Protein AF-A0A2Z7BU75-F1 (afdb_monomer_lite)

Foldseek 3Di:
DVVVVVVVVVVVVVVVVDDDDDDDDDDDDDDDDDDDDDDDDDDDDDDDDDDDDDDDDDDDDDDDDDDDDDDDDDDDDDDDDDDDDDPPPPVPPPPDPDDLVNVLVVCLVVDDPVCNVVSVPDDSVVVVVVVVVVVVVVVVVVVVVVVVVVVVVVVVVVVVVVVVVVVVVVVVVVVVVVVVVVVVVVVVVVVVVVVVVVVVVVVVVVVVVVVVVVVVVVVVVVVCCVDVVVVLVVVVVVLVVVVVVLVVVVVVCVVVPDDCVVPVPDRVVVVVVSVPDDSPPDPDPDDDDD

Organism: NCBI:txid472368

Structure (mmCIF, N/CA/C/O backbone):
data_AF-A0A2Z7BU75-F1
#
_entry.id   AF-A0A2Z7BU75-F1
#
loop_
_atom_site.group_PDB
_atom_site.id
_atom_site.type_symbol
_atom_site.label_atom_id
_atom_site.label_alt_id
_atom_site.label_comp_id
_atom_site.label_asym_id
_atom_site.label_entity_id
_atom_site.label_seq_id
_atom_site.pdbx_PDB_ins_code
_atom_site.Cartn_x
_atom_site.Cartn_y
_atom_site.Cartn_z
_atom_site.occupancy
_atom_site.B_iso_or_equiv
_atom_site.auth_seq_id
_atom_site.auth_comp_id
_atom_site.auth_asym_id
_atom_site.auth_atom_id
_atom_site.pdbx_PDB_model_num
ATOM 1 N N . MET A 1 1 ? 12.578 24.432 -24.086 1.00 58.25 1 MET A N 1
ATOM 2 C CA . MET A 1 1 ? 11.729 23.424 -24.769 1.00 58.25 1 MET A CA 1
ATOM 3 C C . MET A 1 1 ? 11.175 22.346 -23.833 1.00 58.25 1 MET A C 1
ATOM 5 O O . MET A 1 1 ? 9.991 22.065 -23.923 1.00 58.25 1 MET A O 1
ATOM 9 N N . LYS A 1 2 ? 11.962 21.781 -22.901 1.00 61.28 2 LYS A N 1
ATOM 10 C CA . LYS A 1 2 ? 11.499 20.704 -21.996 1.00 61.28 2 LYS A CA 1
ATOM 11 C C . LYS A 1 2 ? 10.395 21.115 -21.000 1.00 61.28 2 LYS A C 1
ATOM 13 O O . LYS A 1 2 ? 9.530 20.307 -20.691 1.00 61.28 2 LYS A O 1
ATOM 18 N N . SER A 1 3 ? 10.369 22.375 -20.559 1.00 65.94 3 SER A N 1
ATOM 19 C CA . SER A 1 3 ? 9.325 22.901 -19.660 1.00 65.94 3 SER A CA 1
ATOM 20 C C . SER A 1 3 ? 7.938 22.959 -20.310 1.00 65.94 3 SER A C 1
ATOM 22 O O . SER A 1 3 ? 6.937 22.680 -19.661 1.00 65.94 3 SER A O 1
ATOM 24 N N . HIS A 1 4 ? 7.882 23.251 -21.611 1.00 69.31 4 HIS A N 1
ATOM 25 C CA . HIS A 1 4 ? 6.627 23.384 -22.351 1.00 69.31 4 HIS A CA 1
ATOM 26 C C . HIS A 1 4 ? 5.905 22.041 -22.534 1.00 69.31 4 HIS A C 1
ATOM 28 O O . HIS A 1 4 ? 4.678 21.988 -22.539 1.00 69.31 4 HIS A O 1
ATOM 34 N N . LEU A 1 5 ? 6.669 20.950 -22.654 1.00 76.75 5 LEU A N 1
ATOM 35 C CA . LEU A 1 5 ? 6.126 19.603 -22.824 1.00 76.75 5 LEU A CA 1
ATOM 36 C C . LEU A 1 5 ? 5.548 19.051 -21.511 1.00 76.75 5 LEU A C 1
ATOM 38 O O . LEU A 1 5 ? 4.523 18.371 -21.521 1.00 76.75 5 LEU A O 1
ATOM 42 N N . LEU A 1 6 ? 6.167 19.397 -20.377 1.00 75.06 6 LEU A N 1
ATOM 43 C CA . LEU A 1 6 ? 5.706 18.980 -19.051 1.00 75.06 6 LEU A CA 1
ATOM 44 C C . LEU A 1 6 ? 4.405 19.698 -18.646 1.00 75.06 6 LEU A C 1
ATOM 46 O O . LEU A 1 6 ? 3.498 19.071 -18.100 1.00 75.06 6 LEU A O 1
ATOM 50 N N . GLU A 1 7 ? 4.278 20.984 -18.987 1.00 78.75 7 GLU A N 1
ATOM 51 C CA . GLU A 1 7 ? 3.038 21.756 -18.805 1.00 78.75 7 GLU A CA 1
ATOM 52 C C . GLU A 1 7 ? 1.891 21.230 -19.685 1.00 78.75 7 GLU A C 1
ATOM 54 O O . GLU A 1 7 ? 0.771 21.036 -19.208 1.00 78.75 7 GLU A O 1
ATOM 59 N N . ALA A 1 8 ? 2.175 20.886 -20.946 1.00 75.06 8 ALA A N 1
ATOM 60 C CA . ALA A 1 8 ? 1.173 20.320 -21.851 1.00 75.06 8 ALA A CA 1
ATOM 61 C C . ALA A 1 8 ? 0.607 18.979 -21.342 1.00 75.06 8 ALA A C 1
ATOM 63 O O . ALA A 1 8 ? -0.599 18.733 -21.435 1.00 75.06 8 ALA A O 1
ATOM 64 N N . TYR A 1 9 ? 1.451 18.130 -20.747 1.00 70.94 9 TYR A N 1
ATOM 65 C CA . TYR A 1 9 ? 1.010 16.849 -20.190 1.00 70.94 9 TYR A CA 1
ATOM 66 C C . TYR A 1 9 ? 0.138 17.028 -18.939 1.00 70.94 9 TYR A C 1
ATOM 68 O O . TYR A 1 9 ? -0.855 16.320 -18.749 1.00 70.94 9 TYR A O 1
ATOM 76 N N . LYS A 1 10 ? 0.462 18.022 -18.103 1.00 76.44 10 LYS A N 1
ATOM 77 C CA . LYS A 1 10 ? -0.308 18.327 -16.892 1.00 76.44 10 LYS A CA 1
ATOM 78 C C . LYS A 1 10 ? -1.686 18.911 -17.228 1.00 76.44 10 LYS A C 1
ATOM 80 O O . LYS A 1 10 ? -2.674 18.502 -16.618 1.00 76.44 10 LYS A O 1
ATOM 85 N N . LYS A 1 11 ? -1.764 19.776 -18.248 1.00 76.50 11 LYS A N 1
ATOM 86 C CA . LYS A 1 11 ? -3.016 20.383 -18.731 1.00 76.50 11 LYS A CA 1
ATOM 87 C C . LYS A 1 11 ? -3.984 19.358 -19.338 1.00 76.50 11 LYS A C 1
ATOM 89 O O . LYS A 1 11 ? -5.179 19.384 -19.038 1.00 76.50 11 LYS A O 1
ATOM 94 N N . LYS A 1 12 ? -3.468 18.381 -20.094 1.00 69.00 12 LYS A N 1
ATOM 95 C CA . LYS A 1 12 ? -4.289 17.317 -20.700 1.00 69.00 12 LYS A CA 1
ATOM 96 C C . LYS A 1 12 ? -4.932 16.394 -19.654 1.00 69.00 12 LYS A C 1
ATOM 98 O O . LYS A 1 12 ? -6.050 15.924 -19.845 1.00 69.00 12 LYS A O 1
ATOM 103 N N . LYS A 1 13 ? -4.263 16.178 -18.514 1.00 64.12 13 LYS A N 1
ATOM 104 C CA . LYS A 1 13 ? -4.801 15.373 -17.403 1.00 64.12 13 LYS A CA 1
ATOM 105 C C . LYS A 1 13 ? -5.935 16.082 -16.649 1.00 64.12 13 LYS A C 1
ATOM 107 O O . LYS A 1 13 ? -6.811 15.409 -16.115 1.00 64.12 13 LYS A O 1
ATOM 112 N N . SER A 1 14 ? -5.944 17.418 -16.618 1.00 56.84 14 SER A N 1
ATOM 113 C CA . SER A 1 14 ? -7.028 18.198 -15.999 1.00 56.84 14 SER A CA 1
ATOM 114 C C . SER A 1 14 ? -8.266 18.360 -16.887 1.00 56.84 14 SER A C 1
ATOM 116 O O . SER A 1 14 ? -9.367 18.461 -16.352 1.00 56.84 14 SER A O 1
ATOM 118 N N . GLU A 1 15 ? -8.113 18.345 -18.215 1.00 53.78 15 GLU A N 1
ATOM 119 C CA . GLU A 1 15 ? -9.235 18.484 -19.163 1.00 53.78 15 GLU A CA 1
ATOM 120 C C . GLU A 1 15 ? -10.010 17.169 -19.360 1.00 53.78 15 GLU A C 1
ATOM 122 O O . GLU A 1 15 ? -11.226 17.196 -19.508 1.00 53.78 15 GLU A O 1
ATOM 127 N N . ALA A 1 16 ? -9.362 16.005 -19.229 1.00 52.53 16 ALA A N 1
ATOM 128 C CA . ALA A 1 16 ? -10.042 14.704 -19.303 1.00 52.53 16 ALA A CA 1
ATOM 129 C C . ALA A 1 16 ? -10.959 14.394 -18.095 1.00 52.53 16 ALA A C 1
ATOM 131 O O . ALA A 1 16 ? -11.716 13.429 -18.130 1.00 52.53 16 ALA A O 1
ATOM 132 N N . SER A 1 17 ? -10.892 15.196 -17.024 1.00 49.00 17 SER A N 1
ATOM 133 C CA . SER A 1 17 ? -11.665 14.998 -15.785 1.00 49.00 17 SER A CA 1
ATOM 134 C C . SER A 1 17 ? -12.913 15.898 -15.694 1.00 49.00 17 SER A C 1
ATOM 136 O O . SER A 1 17 ? -13.693 15.805 -14.748 1.00 49.00 17 SER A O 1
ATOM 138 N N . ARG A 1 18 ? -13.143 16.779 -16.678 1.00 49.88 18 ARG A N 1
ATOM 139 C CA . ARG A 1 18 ? -14.293 17.697 -16.700 1.00 49.88 18 ARG A CA 1
ATOM 140 C C . ARG A 1 18 ? -14.896 17.792 -18.098 1.00 49.88 18 ARG A C 1
ATOM 142 O O . ARG A 1 18 ? -14.452 18.601 -18.901 1.00 49.88 18 ARG A O 1
ATOM 149 N N . GLY A 1 19 ? -15.956 17.023 -18.344 1.00 32.69 19 GLY A N 1
ATOM 150 C CA . GLY A 1 19 ? -16.867 17.284 -19.461 1.00 32.69 19 GLY A CA 1
ATOM 151 C C . GLY A 1 19 ? -17.425 16.032 -20.124 1.00 32.69 19 GLY A C 1
ATOM 152 O O . GLY A 1 19 ? -16.972 15.645 -21.192 1.00 32.69 19 GLY A O 1
ATOM 153 N N . SER A 1 20 ? -18.446 15.428 -19.519 1.00 44.41 20 SER A N 1
ATOM 154 C CA . SER A 1 20 ? -19.484 14.723 -20.274 1.00 44.41 20 SER A CA 1
ATOM 155 C C . SER A 1 20 ? -20.769 15.518 -20.118 1.00 44.41 20 SER A C 1
ATOM 157 O O . SER A 1 20 ? -21.341 15.502 -19.034 1.00 44.41 20 SER A O 1
ATOM 159 N N . THR A 1 21 ? -21.191 16.194 -21.187 1.00 32.38 21 THR A N 1
ATOM 160 C CA . THR A 1 21 ? -22.597 16.524 -21.461 1.00 32.38 21 THR A CA 1
ATOM 161 C C . THR A 1 21 ? -22.787 16.934 -22.928 1.00 32.38 21 THR A C 1
ATOM 163 O O . THR A 1 21 ? -22.232 17.927 -23.383 1.00 32.38 21 THR A O 1
ATOM 166 N N . SER A 1 22 ? -23.620 16.136 -23.610 1.00 35.97 22 SER A N 1
ATOM 167 C CA . SER A 1 22 ? -24.598 16.460 -24.670 1.00 35.97 22 SER A CA 1
ATOM 168 C C . SER A 1 22 ? -24.183 17.220 -25.940 1.00 35.97 22 SER A C 1
ATOM 170 O O . SER A 1 22 ? -23.935 18.419 -25.886 1.00 35.97 22 SER A O 1
ATOM 172 N N . GLN A 1 23 ? -24.393 16.578 -27.100 1.00 31.42 23 GLN A N 1
ATOM 173 C CA . GLN A 1 23 ? -25.161 17.194 -28.192 1.00 31.42 23 GLN A CA 1
ATOM 174 C C . GLN A 1 23 ? -25.843 16.134 -29.081 1.00 31.42 23 GLN A C 1
ATOM 176 O O . GLN A 1 23 ? -25.267 15.088 -29.371 1.00 31.42 23 GLN A O 1
ATOM 181 N N . ALA A 1 24 ? -27.094 16.422 -29.441 1.00 30.56 24 ALA A N 1
ATOM 182 C CA . ALA A 1 24 ? -28.010 15.641 -30.263 1.00 30.56 24 ALA A CA 1
ATOM 183 C C . ALA A 1 24 ? -27.977 16.078 -31.742 1.00 30.56 24 ALA A C 1
ATOM 185 O O . ALA A 1 24 ? -27.728 17.251 -31.999 1.00 30.56 24 ALA A O 1
ATOM 186 N N . GLU A 1 25 ? -28.294 15.153 -32.657 1.00 34.94 25 GLU A N 1
ATOM 187 C CA . GLU A 1 25 ? -28.906 15.345 -33.996 1.00 34.94 25 GLU A CA 1
ATOM 188 C C . GLU A 1 25 ? -29.335 13.940 -34.490 1.00 34.94 25 GLU A C 1
ATOM 190 O O . GLU A 1 25 ? -28.505 13.049 -34.640 1.00 34.94 25 GLU A O 1
ATOM 195 N N . GLU A 1 26 ? -30.607 13.553 -34.371 1.00 30.48 26 GLU A N 1
ATOM 196 C CA . GLU A 1 26 ? -31.726 13.729 -35.322 1.00 30.48 26 GLU A CA 1
ATOM 197 C C . GLU A 1 26 ? -31.608 12.925 -36.638 1.00 30.48 26 GLU A C 1
ATOM 199 O O . GLU A 1 26 ? -30.974 13.358 -37.599 1.00 30.48 26 GLU A O 1
ATOM 204 N N . ARG A 1 27 ? -32.328 11.786 -36.712 1.00 34.22 27 ARG A N 1
ATOM 205 C CA . ARG A 1 27 ? -33.066 11.354 -37.920 1.00 34.22 27 ARG A CA 1
ATOM 206 C C . ARG A 1 27 ? -34.107 10.235 -37.648 1.00 34.22 27 ARG A C 1
ATOM 208 O O . ARG A 1 27 ? -33.737 9.089 -37.442 1.00 34.22 27 ARG A O 1
ATOM 215 N N . VAL A 1 28 ? -35.389 10.628 -37.670 1.00 30.52 28 VAL A N 1
ATOM 216 C CA . VAL A 1 28 ? -36.589 10.032 -38.330 1.00 30.52 28 VAL A CA 1
ATOM 217 C C . VAL A 1 28 ? -36.892 8.505 -38.222 1.00 30.52 28 VAL A C 1
ATOM 219 O O . VAL A 1 28 ? -36.363 7.730 -39.010 1.00 30.52 28 VAL A O 1
ATOM 222 N N . ASP A 1 29 ? -37.813 8.158 -37.292 1.00 33.69 29 ASP A N 1
ATOM 223 C CA . ASP A 1 29 ? -39.117 7.410 -37.362 1.00 33.69 29 ASP A CA 1
ATOM 224 C C . ASP A 1 29 ? -39.338 6.079 -38.148 1.00 33.69 29 ASP A C 1
ATOM 226 O O . ASP A 1 29 ? -38.687 5.845 -39.163 1.00 33.69 29 ASP A O 1
ATOM 230 N N . PRO A 1 30 ? -40.437 5.305 -37.886 1.00 49.66 30 PRO A N 1
ATOM 231 C CA . PRO A 1 30 ? -41.096 4.932 -36.605 1.00 49.66 30 PRO A CA 1
ATOM 232 C C . PRO A 1 30 ? -41.615 3.458 -36.583 1.00 49.66 30 PRO A C 1
ATOM 234 O O . PRO A 1 30 ? -41.884 2.895 -37.641 1.00 49.66 30 PRO A O 1
ATOM 237 N N . THR A 1 31 ? -41.896 2.836 -35.422 1.00 27.33 31 THR A N 1
ATOM 238 C CA . THR A 1 31 ? -43.054 1.903 -35.260 1.00 27.33 31 THR A CA 1
ATOM 239 C C . THR A 1 31 ? -43.300 1.475 -33.803 1.00 27.33 31 THR A C 1
ATOM 241 O O . THR A 1 31 ? -42.366 1.017 -33.158 1.00 27.33 31 THR A O 1
ATOM 244 N N . SER A 1 32 ? -44.567 1.622 -33.362 1.00 34.16 32 SER A N 1
ATOM 245 C CA . SER A 1 32 ? -45.399 0.753 -32.481 1.00 34.16 32 SER A CA 1
ATOM 246 C C . SER A 1 32 ? -44.768 0.083 -31.249 1.00 34.16 32 SER A C 1
ATOM 248 O O . SER A 1 32 ? -43.714 -0.520 -31.340 1.00 34.16 32 SER A O 1
ATOM 250 N N . GLU A 1 33 ? -45.385 -0.041 -30.083 1.00 33.25 33 GLU A N 1
ATOM 251 C CA . GLU A 1 33 ? -46.725 0.196 -29.551 1.00 33.25 33 GLU A CA 1
ATOM 252 C C . GLU A 1 33 ? -46.599 -0.051 -28.030 1.00 33.25 33 GLU A C 1
ATOM 254 O O . GLU A 1 33 ? -45.605 -0.599 -27.557 1.00 33.25 33 GLU A O 1
ATOM 259 N N . GLU A 1 34 ? -47.665 0.271 -27.308 1.00 33.12 34 GLU A N 1
ATOM 260 C CA . GLU A 1 34 ? -48.000 -0.274 -25.992 1.00 33.12 34 GLU A CA 1
ATOM 261 C C . GLU A 1 34 ? -47.468 0.437 -24.733 1.00 33.12 34 GLU A C 1
ATOM 263 O O . GLU A 1 34 ? -46.386 1.004 -24.629 1.00 33.12 34 GLU A O 1
ATOM 268 N N . HIS A 1 35 ? -48.381 0.457 -23.775 1.00 30.30 35 HIS A N 1
ATOM 269 C CA . HIS A 1 35 ? -48.635 1.455 -22.761 1.00 30.30 35 HIS A CA 1
ATOM 270 C C . HIS A 1 35 ? -48.710 0.709 -21.437 1.00 30.30 35 HIS A C 1
ATOM 272 O O . HIS A 1 35 ? -49.626 -0.093 -21.281 1.00 30.30 35 HIS A O 1
ATOM 278 N N . VAL A 1 36 ? -47.826 0.977 -20.472 1.00 31.91 36 VAL A N 1
ATOM 279 C CA . VAL A 1 36 ? -48.096 0.616 -19.071 1.00 31.91 36 VAL A CA 1
ATOM 280 C C . VAL A 1 36 ? -47.511 1.668 -18.131 1.00 31.91 36 VAL A C 1
ATOM 282 O O . VAL A 1 36 ? -46.302 1.818 -17.981 1.00 31.91 36 VAL A O 1
ATOM 285 N N . ASP A 1 37 ? -48.439 2.392 -17.520 1.00 30.78 37 ASP A N 1
ATOM 286 C CA . ASP A 1 37 ? -48.309 3.243 -16.345 1.00 30.78 37 ASP A CA 1
ATOM 287 C C . ASP A 1 37 ? -47.973 2.401 -15.104 1.00 30.78 37 ASP A C 1
ATOM 289 O O . ASP A 1 37 ? -48.698 1.458 -14.788 1.00 30.78 37 ASP A O 1
ATOM 293 N N . LEU A 1 38 ? -46.897 2.757 -14.397 1.00 33.22 38 LEU A N 1
ATOM 294 C CA . LEU A 1 38 ? -46.698 2.429 -12.985 1.00 33.22 38 LEU A CA 1
ATOM 295 C C . LEU A 1 38 ? -46.017 3.615 -12.290 1.00 33.22 38 LEU A C 1
ATOM 297 O O . LEU A 1 38 ? -44.804 3.805 -12.354 1.00 33.22 38 LEU A O 1
ATOM 301 N N . SER A 1 39 ? -46.839 4.411 -11.611 1.00 32.59 39 SER A N 1
ATOM 302 C CA . SER A 1 39 ? -46.438 5.339 -10.551 1.00 32.59 39 SER A CA 1
ATOM 303 C C . SER A 1 39 ? -45.618 4.637 -9.459 1.00 32.59 39 SER A C 1
ATOM 305 O O . SER A 1 39 ? -46.029 3.565 -9.022 1.00 32.59 39 SER A O 1
ATOM 307 N N . LEU A 1 40 ? -44.538 5.266 -8.963 1.00 31.58 40 LEU A N 1
ATOM 308 C CA . LEU A 1 40 ? -44.224 5.396 -7.524 1.00 31.58 40 LEU A CA 1
ATOM 309 C C . LEU A 1 40 ? -42.916 6.174 -7.247 1.00 31.58 40 LEU A C 1
ATOM 311 O O . LEU A 1 40 ? -41.842 5.826 -7.723 1.00 31.58 40 LEU A O 1
ATOM 315 N N . GLU A 1 41 ? -43.085 7.185 -6.392 1.00 31.91 41 GLU A N 1
ATOM 316 C CA . GLU A 1 41 ? -42.175 7.705 -5.358 1.00 31.91 41 GLU A CA 1
ATOM 317 C C . GLU A 1 41 ? -40.878 8.464 -5.710 1.00 31.91 41 GLU A C 1
ATOM 319 O O . GLU A 1 41 ? -39.815 7.923 -6.001 1.00 31.91 41 GLU A O 1
ATOM 324 N N . GLU A 1 42 ? -40.979 9.778 -5.497 1.00 36.22 42 GLU A N 1
ATOM 325 C CA . GLU A 1 42 ? -39.918 10.728 -5.166 1.00 36.22 42 GLU A CA 1
ATOM 326 C C . GLU A 1 42 ? -39.345 10.462 -3.755 1.00 36.22 42 GLU A C 1
ATOM 328 O O . GLU A 1 42 ? -40.113 10.418 -2.791 1.00 36.22 42 GLU A O 1
ATOM 333 N N . PRO A 1 43 ? -38.013 10.381 -3.569 1.00 37.59 43 PRO A N 1
ATOM 334 C CA . PRO A 1 43 ? -37.409 10.539 -2.253 1.00 37.59 43 PRO A CA 1
ATOM 335 C C . PRO A 1 43 ? -36.903 11.972 -2.031 1.00 37.59 43 PRO A C 1
ATOM 337 O O . PRO A 1 43 ? -35.904 12.427 -2.593 1.00 37.59 43 PRO A O 1
ATOM 340 N N . VAL A 1 44 ? -37.612 12.647 -1.130 1.00 33.66 44 VAL A N 1
ATOM 341 C CA . VAL A 1 44 ? -37.275 13.907 -0.461 1.00 33.66 44 VAL A CA 1
ATOM 342 C C . VAL A 1 44 ? -35.899 13.830 0.222 1.00 33.66 44 VAL A C 1
ATOM 344 O O . VAL A 1 44 ? -35.618 12.925 1.006 1.00 33.66 44 VAL A O 1
ATOM 347 N N . ASN A 1 45 ? -35.053 14.829 -0.035 1.00 37.81 45 ASN A N 1
ATOM 348 C CA . ASN A 1 45 ? -33.782 15.077 0.660 1.00 37.81 45 ASN A CA 1
ATOM 349 C C . ASN A 1 45 ? -34.010 15.622 2.093 1.00 37.81 45 ASN A C 1
ATOM 351 O O . ASN A 1 45 ? -34.750 16.599 2.235 1.00 37.81 45 ASN A O 1
ATOM 355 N N . PRO A 1 46 ? -33.332 15.110 3.142 1.00 49.41 46 PRO A N 1
ATOM 356 C CA . PRO A 1 46 ? -33.270 15.763 4.456 1.00 49.41 46 PRO A CA 1
ATOM 357 C C . PRO A 1 46 ? -32.026 16.677 4.636 1.00 49.41 46 PRO A C 1
ATOM 359 O O . PRO A 1 46 ? -30.988 16.436 4.017 1.00 49.41 46 PRO A O 1
ATOM 362 N N . PRO A 1 47 ? -32.093 17.723 5.492 1.00 45.00 47 PRO A N 1
ATOM 363 C CA . PRO A 1 47 ? -31.035 18.730 5.656 1.00 45.00 47 PRO A CA 1
ATOM 364 C C . PRO A 1 47 ? -29.934 18.338 6.675 1.00 45.00 47 PRO A C 1
ATOM 366 O O . PRO A 1 47 ? -30.181 17.519 7.563 1.00 45.00 47 PRO A O 1
ATOM 369 N N . PRO A 1 48 ? -28.730 18.950 6.607 1.00 38.12 48 PRO A N 1
ATOM 370 C CA . PRO A 1 48 ? -27.610 18.655 7.507 1.00 38.12 48 PRO A CA 1
ATOM 371 C C . PRO A 1 48 ? -27.675 19.424 8.843 1.00 38.12 48 PRO A C 1
ATOM 373 O O . PRO A 1 48 ? -27.929 20.626 8.875 1.00 38.12 48 PRO A O 1
ATOM 376 N N . VAL A 1 49 ? -27.393 18.723 9.949 1.00 37.31 49 VAL A N 1
ATOM 377 C CA . VAL A 1 49 ? -27.342 19.252 11.327 1.00 37.31 49 VAL A CA 1
ATOM 378 C C . VAL A 1 49 ? -25.909 19.649 11.709 1.00 37.31 49 VAL A C 1
ATOM 380 O O . VAL A 1 49 ? -24.966 18.883 11.521 1.00 37.31 49 VAL A O 1
ATOM 383 N N . GLU A 1 50 ? -25.766 20.855 12.264 1.00 33.03 50 GLU A N 1
ATOM 384 C CA . GLU A 1 50 ? -24.516 21.480 12.712 1.00 33.03 50 GLU A CA 1
ATOM 385 C C . GLU A 1 50 ? -24.061 21.027 14.119 1.00 33.03 50 GLU A C 1
ATOM 387 O O . GLU A 1 50 ? -24.866 20.836 15.029 1.00 33.03 50 GLU A O 1
ATOM 392 N N . LEU A 1 51 ? -22.739 20.926 14.312 1.00 35.16 51 LEU A N 1
ATOM 393 C CA . LEU A 1 51 ? -22.049 20.677 15.589 1.00 35.16 51 LEU A CA 1
ATOM 394 C C . LEU A 1 51 ? -21.609 22.002 16.252 1.00 35.16 51 LEU A C 1
ATOM 396 O O . LEU A 1 51 ? -21.000 22.833 15.569 1.00 35.16 51 LEU A O 1
ATOM 400 N N . PRO A 1 52 ? -21.791 22.210 17.574 1.00 36.97 52 PRO A N 1
ATOM 401 C CA . PRO A 1 52 ? -21.288 23.406 18.245 1.00 36.97 52 PRO A CA 1
ATOM 402 C C . PRO A 1 52 ? -19.860 23.244 18.799 1.00 36.97 52 PRO A C 1
ATOM 404 O O . PRO A 1 52 ? -19.484 22.227 19.378 1.00 36.97 52 PRO A O 1
ATOM 407 N N . LYS A 1 53 ? -19.077 24.317 18.633 1.00 36.59 53 LYS A N 1
ATOM 408 C CA . LYS A 1 53 ? -17.671 24.490 19.034 1.00 36.59 53 LYS A CA 1
ATOM 409 C C . LYS A 1 53 ? -17.520 24.816 20.529 1.00 36.59 53 LYS A C 1
ATOM 411 O O . LYS A 1 53 ? -18.217 25.684 21.054 1.00 36.59 53 LYS A O 1
ATOM 416 N N . GLU A 1 54 ? -16.538 24.192 21.181 1.00 31.52 54 GLU A N 1
ATOM 417 C CA . GLU A 1 54 ? -16.117 24.463 22.563 1.00 31.52 54 GLU A CA 1
ATOM 418 C C . GLU A 1 54 ? -15.507 25.866 22.747 1.00 31.52 54 GLU A C 1
ATOM 420 O O . GLU A 1 54 ? -14.692 26.334 21.947 1.00 31.52 54 GLU A O 1
ATOM 425 N N . LYS A 1 55 ? -15.856 26.531 23.859 1.00 36.66 55 LYS A N 1
ATOM 426 C CA . LYS A 1 55 ? -15.332 27.847 24.251 1.00 36.66 55 LYS A CA 1
ATOM 427 C C . LYS A 1 55 ? -14.595 27.765 25.590 1.00 36.66 55 LYS A C 1
ATOM 429 O O . LYS A 1 55 ? -15.184 27.584 26.650 1.00 36.66 55 LYS A O 1
ATOM 434 N N . LYS A 1 56 ? -13.284 27.983 25.509 1.00 35.53 56 LYS A N 1
ATOM 435 C CA . LYS A 1 56 ? -12.308 28.133 26.597 1.00 35.53 56 LYS A CA 1
ATOM 436 C C . LYS A 1 56 ? -12.695 29.277 27.552 1.00 35.53 56 LYS A C 1
ATOM 438 O O . LYS A 1 56 ? -12.856 30.417 27.115 1.00 35.53 56 LYS A O 1
ATOM 443 N N . ARG A 1 57 ? -12.765 29.004 28.860 1.00 38.97 57 ARG A N 1
ATOM 444 C CA . ARG A 1 57 ? -12.807 30.019 29.930 1.00 38.97 57 ARG A CA 1
ATOM 445 C C . ARG A 1 57 ? -11.716 29.728 30.964 1.00 38.97 57 ARG A C 1
ATOM 447 O O . ARG A 1 57 ? -11.597 28.612 31.450 1.00 38.97 57 ARG A O 1
ATOM 454 N N . LYS A 1 58 ? -10.904 30.749 31.248 1.00 32.59 58 LYS A N 1
ATOM 455 C CA . LYS A 1 58 ? -9.938 30.819 32.353 1.00 32.59 58 LYS A CA 1
ATOM 456 C C . LYS A 1 58 ? -10.600 31.548 33.523 1.00 32.59 58 LYS A C 1
ATOM 458 O O . LYS A 1 58 ? -11.226 32.579 33.286 1.00 32.59 58 LYS A O 1
ATOM 463 N N . SER A 1 59 ? -10.353 31.080 34.743 1.00 29.59 59 SER A N 1
ATOM 464 C CA . SER A 1 59 ? -10.627 31.810 35.986 1.00 29.59 59 SER A CA 1
ATOM 465 C C . SER A 1 59 ? -9.454 31.633 36.951 1.00 29.59 59 SER A C 1
ATOM 467 O O . SER A 1 59 ? -8.959 30.523 37.130 1.00 29.59 59 SER A O 1
ATOM 469 N N . PHE A 1 60 ? -9.020 32.745 37.540 1.00 33.50 60 PHE A N 1
ATOM 470 C CA . PHE A 1 60 ? -8.107 32.857 38.681 1.00 33.50 60 PHE A CA 1
ATOM 471 C C . PHE A 1 60 ? -8.845 32.595 40.007 1.00 33.50 60 PHE A C 1
ATOM 473 O O . PHE A 1 60 ? -10.032 32.894 40.081 1.00 33.50 60 PHE A O 1
ATOM 480 N N . SER A 1 61 ? -8.129 32.136 41.046 1.00 36.28 61 SER A N 1
ATOM 481 C CA . SER A 1 61 ? -8.280 32.485 42.485 1.00 36.28 61 SER A CA 1
ATOM 482 C C . SER A 1 61 ? -7.338 31.559 43.286 1.00 36.28 61 SER A C 1
ATOM 484 O O . SER A 1 61 ? -7.397 30.350 43.102 1.00 36.28 61 SER A O 1
ATOM 486 N N . GLY A 1 62 ? -6.301 32.024 43.992 1.00 28.11 62 GLY A N 1
ATOM 487 C CA . GLY A 1 62 ? -6.398 32.692 45.298 1.00 28.11 62 GLY A CA 1
ATOM 488 C C . GLY A 1 62 ? -6.285 31.639 46.416 1.00 28.11 62 GLY A C 1
ATOM 489 O O . GLY A 1 62 ? -7.249 30.930 46.671 1.00 28.11 62 GLY A O 1
ATOM 490 N N . GLY A 1 63 ? -5.092 31.460 46.998 1.00 29.44 63 GLY A N 1
ATOM 491 C CA . GLY A 1 63 ? -4.782 30.368 47.940 1.00 29.44 63 GLY A CA 1
ATOM 492 C C . GLY A 1 63 ? -5.115 30.650 49.408 1.00 29.44 63 GLY A C 1
ATOM 493 O O . GLY A 1 63 ? -5.419 31.784 49.736 1.00 29.44 63 GLY A O 1
ATOM 494 N N . ASP A 1 64 ? -4.985 29.636 50.278 1.00 30.27 64 ASP A N 1
ATOM 495 C CA . ASP A 1 64 ? -4.327 29.771 51.591 1.00 30.27 64 ASP A CA 1
ATOM 496 C C . ASP A 1 64 ? -4.054 28.418 52.293 1.00 30.27 64 ASP A C 1
ATOM 498 O O . ASP A 1 64 ? -4.591 27.372 51.923 1.00 30.27 64 ASP A O 1
ATOM 502 N N . LYS A 1 65 ? -3.149 28.455 53.278 1.00 40.28 65 LYS A N 1
ATOM 503 C CA . LYS A 1 65 ? -2.440 27.345 53.948 1.00 40.28 65 LYS A CA 1
ATOM 504 C C . LYS A 1 65 ? -3.127 26.821 55.224 1.00 40.28 65 LYS A C 1
ATOM 506 O O . LYS A 1 65 ? -3.647 27.624 55.981 1.00 40.28 65 LYS A O 1
ATOM 511 N N . HIS A 1 66 ? -2.954 25.528 55.565 1.00 33.47 66 HIS A N 1
ATOM 512 C CA . HIS A 1 66 ? -2.413 25.032 56.864 1.00 33.47 66 HIS A CA 1
ATOM 513 C C . HIS A 1 66 ? -2.320 23.473 56.931 1.00 33.47 66 HIS A C 1
ATOM 515 O O . HIS A 1 66 ? -2.947 22.792 56.120 1.00 33.47 66 HIS A O 1
ATOM 521 N N . PRO A 1 67 ? -1.501 22.879 57.838 1.00 44.34 67 PRO A N 1
ATOM 522 C CA . PRO A 1 67 ? -0.873 21.566 57.670 1.00 44.34 67 PRO A CA 1
ATOM 523 C C . PRO A 1 67 ? -1.529 20.407 58.445 1.00 44.34 67 PRO A C 1
ATOM 525 O O . PRO A 1 67 ? -2.172 20.580 59.480 1.00 44.34 67 PRO A O 1
ATOM 528 N N . LYS A 1 68 ? -1.255 19.183 57.970 1.00 33.62 68 LYS A N 1
ATOM 529 C CA . LYS A 1 68 ? -1.592 17.906 58.618 1.00 33.62 68 LYS A CA 1
ATOM 530 C C . LYS A 1 68 ? -0.718 17.654 59.855 1.00 33.62 68 LYS A C 1
ATOM 532 O O . LYS A 1 68 ? 0.507 17.621 59.760 1.00 33.62 68 LYS A O 1
ATOM 537 N N . LYS A 1 69 ? -1.355 17.391 61.001 1.00 35.34 69 LYS A N 1
ATOM 538 C CA . LYS A 1 69 ? -0.720 16.806 62.192 1.00 35.34 69 LYS A CA 1
ATOM 539 C C . LYS A 1 69 ? -0.638 15.280 62.056 1.00 35.34 69 LYS A C 1
ATOM 541 O O . LYS A 1 69 ? -1.640 14.623 61.798 1.00 35.34 69 LYS A O 1
ATOM 546 N N . LYS A 1 70 ? 0.562 14.738 62.284 1.00 34.88 70 LYS A N 1
ATOM 547 C CA . LYS A 1 70 ? 0.837 13.333 62.625 1.00 34.88 70 LYS A CA 1
ATOM 548 C C . LYS A 1 70 ? 0.347 13.041 64.049 1.00 34.88 70 LYS A C 1
ATOM 550 O O . LYS A 1 70 ? 0.644 13.825 64.948 1.00 34.88 70 LYS A O 1
ATOM 555 N N . LYS A 1 71 ? -0.251 11.868 64.271 1.00 32.06 71 LYS A N 1
ATOM 556 C CA . LYS A 1 71 ? -0.085 11.094 65.510 1.00 32.06 71 LYS A CA 1
ATOM 557 C C . LYS A 1 71 ? -0.111 9.599 65.188 1.00 32.06 71 LYS A C 1
ATOM 559 O O . LYS A 1 71 ? -1.071 9.095 64.622 1.00 32.06 71 LYS A O 1
ATOM 564 N N . THR A 1 72 ? 0.981 8.947 65.562 1.00 30.16 72 THR A N 1
ATOM 565 C CA . THR A 1 72 ? 1.150 7.503 65.738 1.00 30.16 72 THR A CA 1
ATOM 566 C C . THR A 1 72 ? 1.035 7.212 67.237 1.00 30.16 72 THR A C 1
ATOM 568 O O . THR A 1 72 ? 1.452 8.069 68.014 1.00 30.16 72 THR A O 1
ATOM 571 N N . SER A 1 73 ? 0.464 6.056 67.595 1.00 30.34 73 SER A N 1
ATOM 572 C CA . SER A 1 73 ? 0.756 5.152 68.741 1.00 30.34 73 SER A CA 1
ATOM 573 C C . SER A 1 73 ? -0.405 4.135 68.790 1.00 30.34 73 SER A C 1
ATOM 575 O O . SER A 1 73 ? -1.550 4.568 68.794 1.00 30.34 73 SER A O 1
ATOM 577 N N . SER A 1 74 ? -0.253 2.818 68.590 1.00 29.58 74 SER A N 1
ATOM 578 C CA . SER A 1 74 ? 0.502 1.783 69.332 1.00 29.58 74 SER A CA 1
ATOM 579 C C . SER A 1 74 ? -0.013 1.517 70.755 1.00 29.58 74 SER A C 1
ATOM 581 O O . SER A 1 74 ? 0.225 2.351 71.622 1.00 29.58 74 SER A O 1
ATOM 583 N N . SER A 1 75 ? -0.626 0.343 70.997 1.00 30.25 75 SER A N 1
ATOM 584 C CA . SER A 1 75 ? -0.116 -0.722 71.902 1.00 30.25 75 SER A CA 1
ATOM 585 C C . SER A 1 75 ? -1.126 -1.884 72.078 1.00 30.25 75 SER A C 1
ATOM 587 O O . SER A 1 75 ? -2.274 -1.641 72.434 1.00 30.25 75 SER A O 1
ATOM 589 N N . THR A 1 76 ? -0.677 -3.116 71.775 1.00 28.02 76 THR A N 1
ATOM 590 C CA . THR A 1 76 ? -0.586 -4.345 72.629 1.00 28.02 76 THR A CA 1
ATOM 591 C C . THR A 1 76 ? -1.381 -4.358 73.955 1.00 28.02 76 THR A C 1
ATOM 593 O O . THR A 1 76 ? -1.376 -3.335 74.631 1.00 28.02 76 THR A O 1
ATOM 596 N N . GLU A 1 77 ? -2.075 -5.411 74.430 1.00 29.59 77 GLU A N 1
ATOM 597 C CA . GLU A 1 77 ? -1.755 -6.848 74.679 1.00 29.59 77 GLU A CA 1
ATOM 598 C C . GLU A 1 77 ? -3.082 -7.581 75.089 1.00 29.59 77 GLU A C 1
ATOM 600 O O . GLU A 1 77 ? -3.970 -6.926 75.624 1.00 29.59 77 GLU A O 1
ATOM 605 N N . VAL A 1 78 ? -3.408 -8.818 74.666 1.00 28.97 78 VAL A N 1
ATOM 606 C CA . VAL A 1 78 ? -3.079 -10.167 75.222 1.00 28.97 78 VAL A CA 1
ATOM 607 C C . VAL A 1 78 ? -3.920 -10.644 76.442 1.00 28.97 78 VAL A C 1
ATOM 609 O O . VAL A 1 78 ? -3.811 -10.082 77.522 1.00 28.97 78 VAL A O 1
ATOM 612 N N . ASN A 1 79 ? -4.635 -11.775 76.226 1.00 28.59 79 ASN A N 1
ATOM 613 C CA . ASN A 1 79 ? -5.201 -12.809 77.142 1.00 28.59 79 ASN A CA 1
ATOM 614 C C . ASN A 1 79 ? -6.259 -12.352 78.193 1.00 28.59 79 ASN A C 1
ATOM 616 O O . ASN A 1 79 ? -6.239 -11.226 78.652 1.00 28.59 79 ASN A O 1
ATOM 620 N N . THR A 1 80 ? -7.247 -13.124 78.670 1.00 31.89 80 THR A N 1
ATOM 621 C CA . THR A 1 80 ? -7.346 -14.566 78.946 1.00 31.89 80 THR A CA 1
ATOM 622 C C . THR A 1 80 ? -8.829 -14.945 79.157 1.00 31.89 80 THR A C 1
ATOM 624 O O . THR A 1 80 ? -9.619 -14.135 79.631 1.00 31.89 80 THR A O 1
ATOM 627 N N . GLU A 1 81 ? -9.158 -16.183 78.799 1.00 38.19 81 GLU A N 1
ATOM 628 C CA . GLU A 1 81 ? -10.246 -17.067 79.252 1.00 38.19 81 GLU A CA 1
ATOM 629 C C . GLU A 1 81 ? -11.054 -16.674 80.514 1.00 38.19 81 GLU A C 1
ATOM 631 O O . GLU A 1 81 ? -10.502 -16.492 81.596 1.00 38.19 81 GLU A O 1
ATOM 636 N N . ALA A 1 82 ? -12.386 -16.680 80.391 1.00 30.28 82 ALA A N 1
ATOM 637 C CA . ALA A 1 82 ? -13.315 -16.997 81.477 1.00 30.28 82 ALA A CA 1
ATOM 638 C C . ALA A 1 82 ? -14.616 -17.531 80.863 1.00 30.28 82 ALA A C 1
ATOM 640 O O . ALA A 1 82 ? -15.320 -16.820 80.145 1.00 30.28 82 ALA A O 1
ATOM 641 N N . GLY A 1 83 ? -14.902 -18.811 81.104 1.00 41.81 83 GLY A N 1
ATOM 642 C CA . GLY A 1 83 ? -16.122 -19.460 80.651 1.00 41.81 83 GLY A CA 1
ATOM 643 C C . GLY A 1 83 ? -17.369 -18.798 81.228 1.00 41.81 83 GLY A C 1
ATOM 644 O O . GLY A 1 83 ? -17.446 -18.518 82.422 1.00 41.81 83 GLY A O 1
ATOM 645 N N . THR A 1 84 ? -18.373 -18.611 80.381 1.00 32.38 84 THR A N 1
ATOM 646 C CA . THR A 1 84 ? -19.757 -18.440 80.807 1.00 32.38 84 THR A CA 1
ATOM 647 C C . THR A 1 84 ? -20.631 -19.304 79.912 1.00 32.38 84 THR A C 1
ATOM 649 O O . THR A 1 84 ? -20.771 -19.108 78.709 1.00 32.38 84 THR A O 1
ATOM 652 N N . SER A 1 85 ? -21.116 -20.353 80.557 1.00 38.22 85 SER A N 1
ATOM 653 C CA . SER A 1 85 ? -22.244 -21.206 80.226 1.00 38.22 85 SER A CA 1
ATOM 654 C C . SER A 1 85 ? -23.253 -20.585 79.256 1.00 38.22 85 SER A C 1
ATOM 656 O O . SER A 1 85 ? -23.758 -19.483 79.475 1.00 38.22 85 SER A O 1
ATOM 658 N N . GLN A 1 86 ? -23.623 -21.375 78.243 1.00 40.56 86 GLN A N 1
ATOM 659 C CA . GLN A 1 86 ? -24.930 -21.303 77.592 1.00 40.56 86 GLN A CA 1
ATOM 660 C C . GLN A 1 8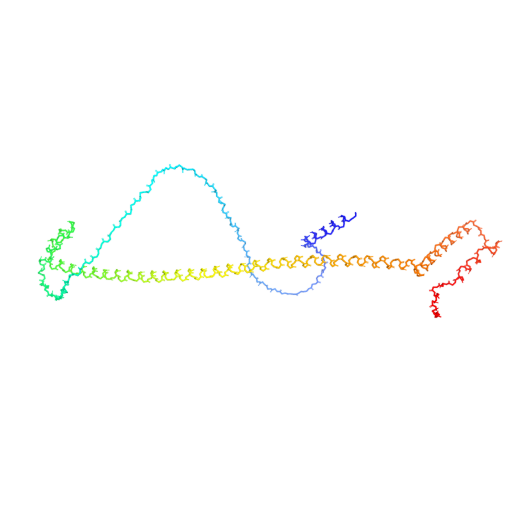6 ? -26.018 -21.084 78.654 1.00 40.56 86 GLN A C 1
ATOM 662 O O . GLN A 1 86 ? -26.139 -21.922 79.554 1.00 40.56 86 GLN A O 1
ATOM 667 N N . PRO A 1 87 ? -26.867 -20.052 78.544 1.00 41.97 87 PRO A N 1
ATOM 668 C CA . PRO A 1 87 ? -28.220 -20.222 79.010 1.00 41.97 87 PRO A CA 1
ATOM 669 C C . PRO A 1 87 ? -28.896 -21.136 77.989 1.00 41.97 87 PRO A C 1
ATOM 671 O O . PRO A 1 87 ? -29.079 -20.783 76.823 1.00 41.97 87 PRO A O 1
ATOM 674 N N . ASP A 1 88 ? -29.209 -22.346 78.432 1.00 39.69 88 ASP A N 1
ATOM 675 C CA . ASP A 1 88 ? -30.302 -23.114 77.862 1.00 39.69 88 ASP A CA 1
ATOM 676 C C . ASP A 1 88 ? -31.549 -22.230 77.994 1.00 39.69 88 ASP A C 1
ATOM 678 O O . ASP A 1 88 ? -32.114 -22.077 79.077 1.00 39.69 88 ASP A O 1
ATOM 682 N N . VAL A 1 89 ? -31.884 -21.497 76.926 1.00 45.09 89 VAL A N 1
ATOM 683 C CA . VAL A 1 89 ? -33.105 -20.692 76.882 1.00 45.09 89 VAL A CA 1
ATOM 684 C C . VAL A 1 89 ? -34.228 -21.670 76.601 1.00 45.09 89 VAL A C 1
ATOM 686 O O . VAL A 1 89 ? -34.706 -21.822 75.477 1.00 45.09 89 VAL A O 1
ATOM 689 N N . GLU A 1 90 ? -34.609 -22.359 77.667 1.00 43.31 90 GLU A N 1
ATOM 690 C CA . GLU A 1 90 ? -35.906 -22.977 77.827 1.00 43.31 90 GLU A CA 1
ATOM 691 C C . GLU A 1 90 ? -36.934 -21.948 77.337 1.00 43.31 90 GLU A C 1
ATOM 693 O O . GLU A 1 90 ? -37.042 -20.840 77.876 1.00 43.31 90 GLU A O 1
ATOM 698 N N . VAL A 1 91 ? -37.612 -22.260 76.228 1.00 50.50 91 VAL A N 1
ATOM 699 C CA . VAL A 1 91 ? -38.670 -21.419 75.662 1.00 50.50 91 VAL A CA 1
ATOM 700 C C . VAL A 1 91 ? -39.825 -21.463 76.653 1.00 50.50 91 VAL A C 1
ATOM 702 O O . VAL A 1 91 ? -40.758 -22.255 76.532 1.00 50.50 91 VAL A O 1
ATOM 705 N N . SER A 1 92 ? -39.723 -20.633 77.687 1.00 42.88 92 SER A N 1
ATOM 706 C CA . SER A 1 92 ? -40.755 -20.441 78.684 1.00 42.88 92 SER A CA 1
ATOM 707 C C . SER A 1 92 ? -41.922 -19.753 77.991 1.00 42.88 92 SER A C 1
ATOM 709 O O . SER A 1 92 ? -41.979 -18.532 77.837 1.00 42.88 92 SER A O 1
ATOM 711 N N . SER A 1 93 ? -42.850 -20.571 77.503 1.00 49.25 93 SER A N 1
ATOM 712 C CA . SER A 1 93 ? -44.161 -20.153 77.026 1.00 49.25 93 SER A CA 1
ATOM 713 C C . SER A 1 93 ? -45.018 -19.743 78.227 1.00 49.25 93 SER A C 1
ATOM 715 O O . SER A 1 93 ? -46.016 -20.385 78.545 1.00 49.25 93 SER A O 1
ATOM 717 N N . PHE A 1 94 ? -44.627 -18.666 78.908 1.00 43.72 94 PHE A N 1
ATOM 718 C CA . PHE A 1 94 ? -45.413 -18.030 79.962 1.00 43.72 94 PHE A CA 1
ATOM 719 C C . PHE A 1 94 ? -46.028 -16.731 79.438 1.00 43.72 94 PHE A C 1
ATOM 721 O O . PHE A 1 94 ? -45.827 -15.649 79.980 1.00 43.72 94 PHE A O 1
ATOM 728 N N . ILE A 1 95 ? -46.785 -16.821 78.343 1.00 52.09 95 ILE A N 1
ATOM 729 C CA . ILE A 1 95 ? -47.699 -15.739 77.979 1.00 52.09 95 ILE A CA 1
ATOM 730 C C . ILE A 1 95 ? -49.006 -16.034 78.706 1.00 52.09 95 ILE A C 1
ATOM 732 O O . ILE A 1 95 ? -49.869 -16.751 78.203 1.00 52.09 95 ILE A O 1
ATOM 736 N N . ALA A 1 96 ? -49.136 -15.503 79.923 1.00 55.44 96 ALA A N 1
ATOM 737 C CA . ALA A 1 96 ? -50.451 -15.336 80.525 1.00 55.44 96 ALA A CA 1
ATOM 738 C C . ALA A 1 96 ? -51.324 -14.592 79.505 1.00 55.44 96 ALA A C 1
ATOM 740 O O . ALA A 1 96 ? -50.890 -13.564 78.983 1.00 55.44 96 ALA A O 1
ATOM 741 N N . GLN A 1 97 ? -52.507 -15.126 79.175 1.00 54.84 97 GLN A N 1
ATOM 742 C CA . GLN A 1 97 ? -53.436 -14.455 78.265 1.00 54.84 97 GLN A CA 1
ATOM 743 C C . GLN A 1 97 ? -53.675 -13.040 78.801 1.00 54.84 97 GLN A C 1
ATOM 745 O O . GLN A 1 97 ? -54.231 -12.903 79.896 1.00 54.84 97 GLN A O 1
ATOM 750 N N . PRO A 1 98 ? -53.222 -11.986 78.100 1.00 59.12 98 PRO A N 1
ATOM 751 C CA . PRO A 1 98 ? -53.438 -10.641 78.582 1.00 59.12 98 PRO A CA 1
ATOM 752 C C . PRO A 1 98 ? -54.943 -10.405 78.604 1.00 59.12 98 PRO A C 1
ATOM 754 O O . PRO A 1 98 ? -55.641 -10.623 77.612 1.00 59.12 98 PRO A O 1
ATOM 757 N N . VAL A 1 99 ? -55.450 -9.975 79.754 1.00 64.81 99 VAL A N 1
ATOM 758 C CA . VAL A 1 99 ? -56.839 -9.539 79.866 1.00 64.81 99 VAL A CA 1
ATOM 759 C C . VAL A 1 99 ? -57.003 -8.329 78.947 1.00 64.81 99 VAL A C 1
ATOM 761 O O . VAL A 1 99 ? -56.124 -7.465 78.903 1.00 64.81 99 VAL A O 1
ATOM 764 N N . THR A 1 100 ? -58.110 -8.251 78.208 1.00 64.69 100 THR A N 1
ATOM 765 C CA . THR A 1 100 ? -58.361 -7.196 77.205 1.00 64.69 100 THR A CA 1
ATOM 766 C C . THR A 1 100 ? -58.143 -5.786 77.760 1.00 64.69 100 THR A C 1
ATOM 768 O O . THR A 1 100 ? -57.584 -4.929 77.081 1.00 64.69 100 THR A O 1
ATOM 771 N N . SER A 1 101 ? -58.500 -5.574 79.030 1.00 66.94 101 SER A N 1
ATOM 772 C CA . SE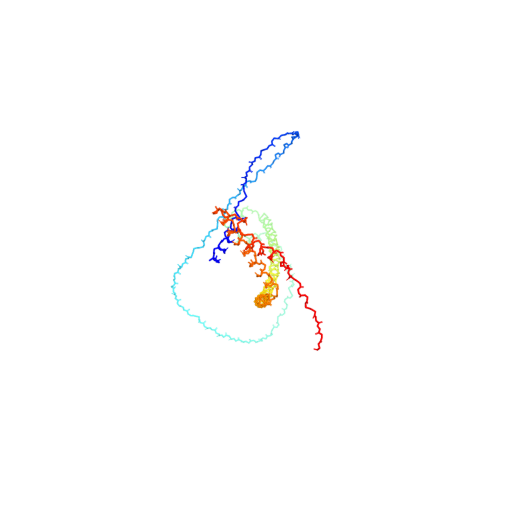R A 1 101 ? -58.295 -4.317 79.758 1.00 66.94 101 SER A CA 1
ATOM 773 C C . SER A 1 101 ? -56.810 -3.923 79.881 1.00 66.94 101 SER A C 1
ATOM 775 O O . SER A 1 101 ? -56.457 -2.758 79.704 1.00 66.94 101 SER A O 1
ATOM 777 N N . THR A 1 102 ? -55.906 -4.885 80.100 1.00 73.00 102 THR A N 1
ATOM 778 C CA . THR A 1 102 ? -54.459 -4.641 80.238 1.00 73.00 102 THR A CA 1
ATOM 779 C C . THR A 1 102 ? -53.799 -4.329 78.894 1.00 73.00 102 THR A C 1
ATOM 781 O O . THR A 1 102 ? -52.874 -3.522 78.827 1.00 73.00 102 THR A O 1
ATOM 784 N N . THR A 1 103 ? -54.289 -4.934 77.808 1.00 74.06 103 THR A N 1
ATOM 785 C CA . THR A 1 103 ? -53.784 -4.669 76.454 1.00 74.06 103 THR A CA 1
ATOM 786 C C . THR A 1 103 ? -54.175 -3.265 75.999 1.00 74.06 103 THR A C 1
ATOM 788 O O . THR A 1 103 ? -53.318 -2.509 75.552 1.00 74.06 103 THR A O 1
ATOM 791 N N . VAL A 1 104 ? -55.441 -2.876 76.178 1.00 79.12 104 VAL A N 1
ATOM 792 C CA . VAL A 1 104 ? -55.923 -1.527 75.833 1.00 79.12 104 VAL A CA 1
ATOM 793 C C . VAL A 1 104 ? -55.173 -0.449 76.624 1.00 79.12 104 VAL A C 1
ATOM 795 O O . VAL A 1 104 ? -54.724 0.527 76.025 1.00 79.12 104 VAL A O 1
ATOM 798 N N . ALA A 1 105 ? -54.958 -0.645 77.931 1.00 81.44 105 ALA A N 1
ATOM 799 C CA . ALA A 1 105 ? -54.219 0.298 78.777 1.00 81.44 105 ALA A CA 1
ATOM 800 C C . ALA A 1 105 ? -52.768 0.518 78.312 1.00 81.44 105 ALA A C 1
ATOM 802 O O . ALA A 1 105 ? -52.302 1.653 78.266 1.00 81.44 105 ALA A O 1
ATOM 803 N N . PHE A 1 106 ? -52.068 -0.544 77.901 1.00 83.31 106 PHE A N 1
ATOM 804 C CA . PHE A 1 106 ? -50.709 -0.430 77.366 1.00 83.31 106 PHE A CA 1
ATOM 805 C C . PHE A 1 106 ? -50.660 0.418 76.086 1.00 83.31 106 PHE A C 1
ATOM 807 O O . PHE A 1 106 ? -49.781 1.265 75.926 1.00 83.31 106 PHE A O 1
ATOM 814 N N . PHE A 1 107 ? -51.628 0.228 75.185 1.00 82.00 107 PHE A N 1
ATOM 815 C CA . PHE A 1 107 ? -51.658 0.948 73.914 1.00 82.00 107 PHE A CA 1
ATOM 816 C C . PHE A 1 107 ? -52.175 2.382 74.022 1.00 82.00 107 PHE A C 1
ATOM 818 O O . PHE A 1 107 ? -51.849 3.187 73.151 1.00 82.00 107 PHE A O 1
ATOM 825 N N . GLN A 1 108 ? -52.885 2.745 75.098 1.00 82.38 108 GLN A N 1
ATOM 826 C CA . GLN A 1 108 ? -53.311 4.131 75.333 1.00 82.38 108 GLN A CA 1
ATOM 827 C C . GLN A 1 108 ? -52.147 5.127 75.371 1.00 82.38 108 GLN A C 1
ATOM 829 O O . GLN A 1 108 ? -52.318 6.277 74.975 1.00 82.38 108 GLN A O 1
ATOM 834 N N . HIS A 1 109 ? -50.951 4.684 75.762 1.00 83.81 109 HIS A N 1
ATOM 835 C CA . HIS A 1 109 ? -49.747 5.518 75.768 1.00 83.81 109 HIS A CA 1
ATOM 836 C C . HIS A 1 109 ? -49.205 5.856 74.369 1.00 83.81 109 HIS A C 1
ATOM 838 O O . HIS A 1 109 ? -48.370 6.749 74.244 1.00 83.81 109 HIS A O 1
ATOM 844 N N . PHE A 1 110 ? -49.672 5.163 73.327 1.00 85.31 110 PHE A N 1
ATOM 845 C CA . PHE A 1 110 ? -49.226 5.338 71.941 1.00 85.31 110 PHE A CA 1
ATOM 846 C C . PHE A 1 110 ? -50.287 5.981 71.039 1.00 85.31 110 PHE A C 1
ATOM 848 O O . PHE A 1 110 ? -50.048 6.149 69.844 1.00 85.31 110 PHE A O 1
ATOM 855 N N . ILE A 1 111 ? -51.455 6.337 71.585 1.00 83.62 111 ILE A N 1
ATOM 856 C CA . ILE A 1 111 ? -52.533 6.971 70.822 1.00 83.62 111 ILE A CA 1
ATOM 857 C C . ILE A 1 111 ? -52.153 8.435 70.550 1.00 83.62 111 ILE A C 1
ATOM 859 O O . ILE A 1 111 ? -51.900 9.181 71.501 1.00 83.62 111 ILE A O 1
ATOM 863 N N . PRO A 1 112 ? -52.133 8.890 69.283 1.00 89.56 112 PRO A N 1
ATOM 864 C CA . PRO A 1 112 ? -51.973 10.305 68.974 1.00 89.56 112 PRO A CA 1
ATOM 865 C C . PRO A 1 112 ? -53.065 11.144 69.666 1.00 89.56 112 PRO A C 1
ATOM 867 O O . PRO A 1 112 ? -54.224 10.732 69.659 1.00 89.56 112 PRO A O 1
ATOM 870 N N . PRO A 1 113 ? -52.766 12.342 70.211 1.00 85.56 113 PRO A N 1
ATOM 871 C CA . PRO A 1 113 ? -53.741 13.152 70.959 1.00 85.56 113 PRO A CA 1
ATOM 872 C C . PRO A 1 113 ? -55.058 13.426 70.217 1.00 85.56 113 PRO A C 1
ATOM 874 O O . PRO A 1 113 ? -56.098 13.602 70.846 1.00 85.56 113 PRO A O 1
ATOM 877 N N . LEU A 1 114 ? -55.009 13.442 68.881 1.00 89.31 114 LEU A N 1
ATOM 878 C CA . LEU A 1 114 ? -56.159 13.650 68.002 1.00 89.31 114 LEU A CA 1
ATOM 879 C C . LEU A 1 114 ? -57.171 12.487 68.037 1.00 89.31 114 LEU A C 1
ATOM 881 O O . LEU A 1 114 ? -58.364 12.712 67.848 1.00 89.31 114 LEU A O 1
ATOM 885 N N . ASP A 1 115 ? -56.706 11.269 68.322 1.00 86.69 115 ASP A N 1
ATOM 886 C CA . ASP A 1 115 ? -57.496 10.035 68.229 1.00 86.69 115 ASP A CA 1
ATOM 887 C C . ASP A 1 115 ? -58.034 9.567 69.594 1.00 86.69 115 ASP A C 1
ATOM 889 O O . ASP A 1 115 ? -58.908 8.701 69.664 1.00 86.69 115 ASP A O 1
ATOM 893 N N . VAL A 1 116 ? -57.567 10.173 70.694 1.00 84.31 116 VAL A N 1
ATOM 894 C CA . VAL A 1 116 ? -57.978 9.863 72.076 1.00 84.31 116 VAL A CA 1
ATOM 895 C C . VAL A 1 116 ? -59.506 9.842 72.263 1.00 84.31 116 VAL A C 1
ATOM 897 O O . VAL A 1 116 ? -60.006 8.821 72.733 1.00 84.31 116 VAL A O 1
ATOM 900 N N . PRO A 1 117 ? -60.294 10.868 71.870 1.00 85.06 117 PRO A N 1
ATOM 901 C CA . PRO A 1 117 ? -61.749 10.849 72.081 1.00 85.06 117 PRO A CA 1
ATOM 902 C C . PRO A 1 117 ? -62.479 9.761 71.269 1.00 85.06 117 PRO A C 1
ATOM 904 O O . PRO A 1 117 ? -63.514 9.247 71.705 1.00 85.06 117 PRO A O 1
ATOM 907 N N . VAL A 1 118 ? -61.939 9.368 70.112 1.00 86.12 118 VAL A N 1
ATOM 908 C CA . VAL A 1 118 ? -62.489 8.285 69.278 1.00 86.12 118 VAL A CA 1
ATOM 909 C C . VAL A 1 118 ? -62.213 6.924 69.917 1.00 86.12 118 VAL A C 1
ATOM 911 O O . VAL A 1 118 ? -63.094 6.067 69.957 1.00 86.12 118 VAL A O 1
ATOM 914 N N . VAL A 1 119 ? -61.016 6.729 70.473 1.00 83.81 119 VAL A N 1
ATOM 915 C CA . VAL A 1 119 ? -60.660 5.474 71.148 1.00 83.81 119 VAL A CA 1
ATOM 916 C C . VAL A 1 119 ? -61.367 5.347 72.501 1.00 83.81 119 VAL A C 1
ATOM 918 O O . VAL A 1 119 ? -61.870 4.272 72.812 1.00 83.81 119 VAL A O 1
ATOM 921 N N . SER A 1 120 ? -61.501 6.433 73.272 1.00 83.56 120 SER A N 1
ATOM 922 C CA . SER A 1 120 ? -62.202 6.437 74.570 1.00 83.56 120 SER A CA 1
ATOM 923 C C . SER A 1 120 ? -63.712 6.181 74.471 1.00 83.56 120 SER A C 1
ATOM 925 O O . SER A 1 120 ? -64.334 5.842 75.474 1.00 83.56 120 SER A O 1
ATOM 927 N N . SER A 1 121 ? -64.310 6.347 73.286 1.00 86.12 121 SER A N 1
ATOM 928 C CA . SER A 1 121 ? -65.729 6.059 73.029 1.00 86.12 121 SER A CA 1
ATOM 929 C C . SER A 1 121 ? -65.977 4.661 72.442 1.00 86.12 121 SER A C 1
ATOM 931 O O . SER A 1 121 ? -67.128 4.225 72.348 1.00 86.12 121 SER A O 1
ATOM 933 N N . ALA A 1 122 ? -64.922 3.927 72.074 1.00 84.69 122 ALA A N 1
ATOM 934 C CA . ALA A 1 122 ? -65.011 2.559 71.579 1.00 84.69 122 ALA A CA 1
ATOM 935 C C . ALA A 1 122 ? -64.987 1.534 72.729 1.00 84.69 122 ALA A C 1
ATOM 937 O O . ALA A 1 122 ? -64.371 1.740 73.767 1.00 84.69 122 ALA A O 1
ATOM 938 N N . SER A 1 123 ? -65.640 0.385 72.538 1.00 89.06 123 SER A N 1
ATOM 939 C CA . SER A 1 123 ? -65.546 -0.737 73.484 1.00 89.06 123 SER A CA 1
ATOM 940 C C . SER A 1 123 ? -64.176 -1.414 73.393 1.00 89.06 123 SER A C 1
ATOM 942 O O . SER A 1 123 ? -63.695 -1.654 72.284 1.00 89.06 123 SER A O 1
ATOM 944 N N . ASP A 1 124 ? -63.615 -1.843 74.528 1.00 84.31 124 ASP A N 1
ATOM 945 C CA . ASP A 1 124 ? -62.372 -2.630 74.616 1.00 84.31 124 ASP A CA 1
ATOM 946 C C . ASP A 1 124 ? -62.310 -3.796 73.619 1.00 84.31 124 ASP A C 1
ATOM 948 O O . ASP A 1 124 ? -61.259 -4.067 73.039 1.00 84.31 124 ASP A O 1
ATOM 952 N N . LYS A 1 125 ? -63.441 -4.468 73.354 1.00 86.50 125 LYS A N 1
ATOM 953 C CA . LYS A 1 125 ? -63.518 -5.547 72.355 1.00 86.50 125 LYS A CA 1
ATOM 954 C C . LYS A 1 125 ? -63.218 -5.043 70.937 1.00 86.50 125 LYS A C 1
ATOM 956 O O . LYS A 1 125 ? -62.455 -5.672 70.215 1.00 86.50 125 LYS A O 1
ATOM 961 N N . LYS A 1 126 ? -63.789 -3.899 70.547 1.00 87.31 126 LYS A N 1
ATOM 962 C CA . LYS A 1 126 ? -63.529 -3.281 69.235 1.00 87.31 126 LYS A CA 1
ATOM 963 C C . LYS A 1 126 ? -62.094 -2.768 69.129 1.00 87.31 126 LYS A C 1
ATOM 965 O O . LYS A 1 126 ? -61.485 -2.902 68.074 1.00 87.31 126 LYS A O 1
ATOM 970 N N . ILE A 1 127 ? -61.557 -2.206 70.214 1.00 85.75 127 ILE A N 1
ATOM 971 C CA . ILE A 1 127 ? -60.175 -1.710 70.261 1.00 85.75 127 ILE A CA 1
ATOM 972 C C . ILE A 1 127 ? -59.198 -2.876 70.087 1.00 85.75 127 ILE A C 1
ATOM 974 O O . ILE A 1 127 ? -58.312 -2.815 69.241 1.00 85.75 127 ILE A O 1
ATOM 978 N N . THR A 1 128 ? -59.384 -3.960 70.840 1.00 84.44 128 THR A N 1
ATOM 979 C CA . THR A 1 128 ? -58.519 -5.149 70.767 1.00 84.44 128 THR A CA 1
ATOM 980 C C . THR A 1 128 ? -58.603 -5.865 69.418 1.00 84.44 128 THR A C 1
ATOM 982 O O . THR A 1 128 ? -57.567 -6.256 68.886 1.00 84.44 128 THR A O 1
ATOM 985 N N . GLU A 1 129 ? -59.791 -5.978 68.817 1.00 87.81 129 GLU A N 1
ATOM 986 C CA . GLU A 1 129 ? -59.974 -6.548 67.474 1.00 87.81 129 GLU A CA 1
ATOM 987 C C . GLU A 1 129 ? -59.274 -5.716 66.383 1.00 87.81 129 GLU A C 1
ATOM 989 O O . GLU A 1 129 ? -58.544 -6.266 65.551 1.00 87.81 129 GLU A O 1
ATOM 994 N N . ALA A 1 130 ? -59.430 -4.387 66.416 1.00 87.75 130 ALA A N 1
ATOM 995 C CA . ALA A 1 130 ? -58.751 -3.482 65.488 1.00 87.75 130 ALA A CA 1
ATOM 996 C C . ALA A 1 130 ? -57.225 -3.545 65.651 1.00 87.75 130 ALA A C 1
ATOM 998 O O . ALA A 1 130 ? -56.485 -3.569 64.666 1.00 87.75 130 ALA A O 1
ATOM 999 N N . LEU A 1 131 ? -56.746 -3.626 66.894 1.00 87.19 131 LEU A N 1
ATOM 1000 C CA . LEU A 1 131 ? -55.323 -3.700 67.199 1.00 87.19 131 LEU A CA 1
ATOM 1001 C C . LEU A 1 131 ? -54.710 -5.032 66.752 1.00 87.19 131 LEU A C 1
ATOM 1003 O O . LEU A 1 131 ? -53.620 -5.040 66.182 1.00 87.19 131 LEU A O 1
ATOM 1007 N N . ALA A 1 132 ? -55.434 -6.141 66.922 1.00 87.19 132 ALA A N 1
ATOM 1008 C CA . ALA A 1 132 ? -55.035 -7.442 66.395 1.00 87.19 132 ALA A CA 1
ATOM 1009 C C . ALA A 1 132 ? -54.942 -7.428 64.858 1.00 87.19 132 ALA A C 1
ATOM 1011 O O . ALA A 1 132 ? -53.924 -7.859 64.315 1.00 87.19 132 ALA A O 1
ATOM 1012 N N . SER A 1 133 ? -55.943 -6.875 64.158 1.00 91.06 133 SER A N 1
ATOM 1013 C CA . SER A 1 133 ? -55.900 -6.730 62.690 1.00 91.06 133 SER A CA 1
ATOM 1014 C C . SER A 1 133 ? -54.716 -5.883 62.226 1.00 91.06 133 SER A C 1
ATOM 1016 O O . SER A 1 133 ? -53.954 -6.315 61.359 1.00 91.06 133 SER A O 1
ATOM 1018 N N . ASN A 1 134 ? -54.504 -4.719 62.847 1.00 89.31 134 ASN A N 1
ATOM 1019 C CA . ASN A 1 134 ? -53.381 -3.837 62.524 1.00 89.31 134 ASN A CA 1
ATOM 1020 C C . ASN A 1 134 ? -52.029 -4.515 62.777 1.00 89.31 134 ASN A C 1
ATOM 1022 O O . ASN A 1 134 ? -51.103 -4.354 61.985 1.00 89.31 134 ASN A O 1
ATOM 1026 N N . PHE A 1 135 ? -51.901 -5.301 63.850 1.00 89.62 135 PHE A N 1
ATOM 1027 C CA . PHE A 1 135 ? -50.670 -6.032 64.150 1.00 89.62 135 PHE A CA 1
ATOM 1028 C C . PHE A 1 135 ? -50.382 -7.130 63.118 1.00 89.62 135 PHE A C 1
ATOM 1030 O O . PHE A 1 135 ? -49.241 -7.263 62.667 1.00 89.62 135 PHE A O 1
ATOM 1037 N N . LEU A 1 136 ? -51.402 -7.894 62.705 1.00 91.50 136 LEU A N 1
ATOM 1038 C CA . LEU A 1 136 ? -51.256 -8.882 61.631 1.00 91.50 136 LEU A CA 1
ATOM 1039 C C . LEU A 1 136 ? -50.843 -8.208 60.316 1.00 91.50 136 LEU A C 1
ATOM 1041 O O . LEU A 1 136 ? -49.885 -8.661 59.685 1.00 91.50 136 LEU A O 1
ATOM 1045 N N . GLN A 1 137 ? -51.491 -7.096 59.955 1.00 93.94 137 GLN A N 1
ATOM 1046 C CA . GLN A 1 137 ? -51.161 -6.323 58.757 1.00 93.94 137 GLN A CA 1
ATOM 1047 C C . GLN A 1 137 ? -49.736 -5.756 58.817 1.00 93.94 137 GLN A C 1
ATOM 1049 O O . GLN A 1 137 ? -48.971 -5.914 57.869 1.00 93.94 137 GLN A O 1
ATOM 1054 N N . ALA A 1 138 ? -49.332 -5.145 59.934 1.00 93.50 138 ALA A N 1
ATOM 1055 C CA . ALA A 1 138 ? -47.985 -4.603 60.111 1.00 93.50 138 ALA A CA 1
ATOM 1056 C C . ALA A 1 138 ? -46.913 -5.697 60.011 1.00 93.50 138 ALA A C 1
ATOM 1058 O O . ALA A 1 138 ? -45.874 -5.501 59.376 1.00 93.50 138 ALA A O 1
ATOM 1059 N N . ARG A 1 139 ? -47.177 -6.879 60.583 1.00 93.00 139 ARG A N 1
ATOM 1060 C CA . ARG A 1 139 ? -46.297 -8.044 60.459 1.00 93.00 139 ARG A CA 1
ATOM 1061 C C . ARG A 1 139 ? -46.200 -8.514 59.008 1.00 93.00 139 ARG A C 1
ATOM 1063 O O . ARG A 1 139 ? -45.098 -8.800 58.543 1.00 93.00 139 ARG A O 1
ATOM 1070 N N . GLU A 1 140 ? -47.316 -8.611 58.294 1.00 95.31 140 GLU A N 1
ATOM 1071 C CA . GLU A 1 140 ? -47.325 -9.000 56.882 1.00 95.31 140 GLU A CA 1
ATOM 1072 C C . GLU A 1 140 ? -46.556 -7.997 56.012 1.00 95.31 140 GLU A C 1
ATOM 1074 O O . GLU A 1 140 ? -45.704 -8.406 55.220 1.00 95.31 140 GLU A O 1
ATOM 1079 N N . VAL A 1 141 ? -46.768 -6.697 56.232 1.00 95.38 141 VAL A N 1
ATOM 1080 C CA . VAL A 1 141 ? -46.031 -5.612 55.568 1.00 95.38 141 VAL A CA 1
ATOM 1081 C C . VAL A 1 141 ? -44.534 -5.702 55.868 1.00 95.38 141 VAL A C 1
ATOM 1083 O O . VAL A 1 141 ? -43.727 -5.616 54.944 1.00 95.38 141 VAL A O 1
ATOM 1086 N N . ALA A 1 142 ? -44.138 -5.948 57.120 1.00 95.44 142 ALA A N 1
ATOM 1087 C CA . ALA A 1 142 ? -42.733 -6.115 57.489 1.00 95.44 142 ALA A CA 1
ATOM 1088 C C . ALA A 1 142 ? -42.091 -7.331 56.796 1.00 95.44 142 ALA A C 1
ATOM 1090 O O . ALA A 1 142 ? -40.980 -7.235 56.269 1.00 95.44 142 ALA A O 1
ATOM 1091 N N . HIS A 1 143 ? -42.798 -8.467 56.734 1.00 95.25 143 HIS A N 1
ATOM 1092 C CA . HIS A 1 143 ? -42.318 -9.656 56.019 1.00 95.25 143 HIS A CA 1
ATOM 1093 C C . HIS A 1 143 ? -42.245 -9.432 54.509 1.00 95.25 143 HIS A C 1
ATOM 1095 O O . HIS A 1 143 ? -41.271 -9.848 53.884 1.00 95.25 143 HIS A O 1
ATOM 1101 N N . SER A 1 144 ? -43.241 -8.772 53.918 1.00 96.38 144 SER A N 1
ATOM 1102 C CA . SER A 1 144 ? -43.253 -8.414 52.496 1.00 96.38 144 SER A CA 1
ATOM 1103 C C . SER A 1 144 ? -42.099 -7.470 52.148 1.00 96.38 144 SER A C 1
ATOM 1105 O O . SER A 1 144 ? -41.322 -7.757 51.238 1.00 96.38 144 SER A O 1
ATOM 1107 N N . SER A 1 145 ? -41.901 -6.416 52.946 1.00 97.44 145 SER A N 1
ATOM 1108 C CA . SER A 1 145 ? -40.791 -5.467 52.807 1.00 97.44 145 SER A CA 1
ATOM 1109 C C . SER A 1 145 ? -39.436 -6.174 52.865 1.00 97.44 145 SER A C 1
ATOM 1111 O O . SER A 1 145 ? -38.629 -6.033 51.945 1.00 97.44 145 SER A O 1
ATOM 1113 N N . LYS A 1 146 ? -39.226 -7.039 53.868 1.00 96.56 146 LYS A N 1
ATOM 1114 C CA . LYS A 1 146 ? -38.005 -7.845 53.996 1.00 96.56 146 LYS A CA 1
ATOM 1115 C C . LYS A 1 146 ? -37.778 -8.765 52.791 1.00 96.56 146 LYS A C 1
ATOM 1117 O O . LYS A 1 146 ? -36.649 -8.863 52.316 1.00 96.56 146 LYS A O 1
ATOM 1122 N N . ARG A 1 147 ? -38.822 -9.430 52.278 1.00 97.06 147 ARG A N 1
ATOM 1123 C CA . ARG A 1 147 ? -38.708 -10.240 51.049 1.00 97.06 147 ARG A CA 1
ATOM 1124 C C . ARG A 1 147 ? -38.334 -9.378 49.843 1.00 97.06 147 ARG A C 1
ATOM 1126 O O . ARG A 1 147 ? -37.460 -9.784 49.086 1.00 97.06 147 ARG A O 1
ATOM 1133 N N . SER A 1 148 ? -38.938 -8.198 49.696 1.00 97.88 148 SER A N 1
ATOM 1134 C CA . SER A 1 148 ? -38.623 -7.280 48.593 1.00 97.88 148 SER A CA 1
ATOM 1135 C C . SER A 1 148 ? -37.183 -6.761 48.661 1.00 97.88 148 SER A C 1
ATOM 1137 O O . SER A 1 148 ? -36.498 -6.735 47.645 1.00 97.88 148 SER A O 1
ATOM 1139 N N . LEU A 1 149 ? -36.681 -6.436 49.859 1.00 97.56 149 LEU A N 1
ATOM 1140 C CA . LEU A 1 149 ? -35.295 -6.016 50.058 1.00 97.56 149 LEU A CA 1
ATOM 1141 C C . LEU A 1 149 ? -34.324 -7.130 49.659 1.00 97.56 149 LEU A C 1
ATOM 1143 O O . LEU A 1 149 ? -33.353 -6.872 48.956 1.00 97.56 149 LEU A O 1
ATOM 1147 N N . ASN A 1 150 ? -34.604 -8.369 50.066 1.00 98.06 150 ASN A N 1
ATOM 1148 C CA . ASN A 1 150 ? -33.780 -9.516 49.690 1.00 98.06 150 ASN A CA 1
ATOM 1149 C C . ASN A 1 150 ? -33.753 -9.738 48.166 1.00 98.06 150 ASN A C 1
ATOM 1151 O O . ASN A 1 150 ? -32.695 -10.042 47.622 1.00 98.06 150 ASN A O 1
ATOM 1155 N N . ASP A 1 151 ? -34.883 -9.555 47.474 1.00 98.44 151 ASP A N 1
ATOM 1156 C CA . ASP A 1 151 ? -34.946 -9.628 46.006 1.00 98.44 151 ASP A CA 1
ATOM 1157 C C . ASP A 1 151 ? -34.103 -8.525 45.341 1.00 98.44 151 ASP A C 1
ATOM 1159 O O . ASP A 1 151 ? -33.341 -8.793 44.411 1.00 98.44 151 ASP A O 1
ATOM 1163 N N . VAL A 1 152 ? -34.169 -7.293 45.856 1.00 98.38 152 VAL A N 1
ATOM 1164 C CA . VAL A 1 152 ? -33.335 -6.179 45.373 1.00 98.38 152 VAL A CA 1
ATOM 1165 C C . VAL A 1 152 ? -31.848 -6.464 45.586 1.00 98.38 152 VAL A C 1
ATOM 1167 O O . VAL A 1 152 ? -31.059 -6.254 44.667 1.00 98.38 152 VAL A O 1
ATOM 1170 N N . MET A 1 153 ? -31.462 -6.980 46.755 1.00 98.06 153 MET A N 1
ATOM 1171 C CA . MET A 1 153 ? -30.072 -7.348 47.042 1.00 98.06 153 MET A CA 1
ATOM 1172 C C . MET A 1 153 ? -29.565 -8.429 46.080 1.00 98.06 153 MET A C 1
ATOM 1174 O O . MET A 1 153 ? -28.500 -8.270 45.491 1.00 98.06 153 MET A O 1
ATOM 1178 N N . ALA A 1 154 ? -30.360 -9.472 45.826 1.00 98.31 154 ALA A N 1
ATOM 1179 C CA . ALA A 1 154 ? -29.992 -10.520 44.875 1.00 98.31 154 ALA A CA 1
ATOM 1180 C C . ALA A 1 154 ? -29.814 -9.979 43.442 1.00 98.31 154 ALA A C 1
ATOM 1182 O O . ALA A 1 154 ? -28.890 -10.377 42.728 1.00 98.31 154 ALA A O 1
ATOM 1183 N N . LYS A 1 155 ? -30.672 -9.042 43.016 1.00 98.44 155 LYS A N 1
ATOM 1184 C CA . LYS A 1 155 ? -30.535 -8.356 41.720 1.00 98.44 155 LYS A CA 1
ATOM 1185 C C . LYS A 1 155 ? -29.289 -7.474 41.664 1.00 98.44 155 LYS A C 1
ATOM 1187 O O . LYS A 1 155 ? -28.624 -7.453 40.632 1.00 98.44 155 LYS A O 1
ATOM 1192 N N . HIS A 1 156 ? -28.963 -6.771 42.748 1.00 98.56 156 HIS A N 1
ATOM 1193 C CA . HIS A 1 156 ? -27.750 -5.962 42.841 1.00 98.56 156 HIS A CA 1
ATOM 1194 C C . HIS A 1 156 ? -26.491 -6.829 42.726 1.00 98.56 156 HIS A C 1
ATOM 1196 O O . HIS A 1 156 ? -25.612 -6.513 41.930 1.00 98.56 156 HIS A O 1
ATOM 1202 N N . ASP A 1 157 ? -26.426 -7.949 43.447 1.00 98.62 157 ASP A N 1
ATOM 1203 C CA . ASP A 1 157 ? -25.289 -8.876 43.375 1.00 98.62 157 ASP A CA 1
ATOM 1204 C C . ASP A 1 157 ? -25.120 -9.446 41.963 1.00 98.62 157 ASP A C 1
ATOM 1206 O O . ASP A 1 157 ? -24.005 -9.520 41.438 1.00 98.62 157 ASP A O 1
ATOM 1210 N N . LYS A 1 158 ? -26.239 -9.783 41.309 1.00 98.62 158 LYS A N 1
ATOM 1211 C CA . LYS A 1 158 ? -26.239 -10.204 39.906 1.00 98.62 158 LYS A CA 1
ATOM 1212 C C . LYS A 1 158 ? -25.686 -9.110 38.987 1.00 98.62 158 LYS A C 1
ATOM 1214 O O . LYS A 1 158 ? -24.798 -9.394 38.188 1.00 98.62 158 LYS A O 1
ATOM 1219 N N . LEU A 1 159 ? -26.163 -7.872 39.124 1.00 98.62 159 LEU A N 1
ATOM 1220 C CA . LEU A 1 159 ? -25.695 -6.737 38.324 1.00 98.62 159 LEU A CA 1
ATOM 1221 C C . LEU A 1 159 ? -24.204 -6.452 38.549 1.00 98.62 159 LEU A C 1
ATOM 1223 O O . LEU A 1 159 ? -23.475 -6.203 37.593 1.00 98.62 159 LEU A O 1
ATOM 1227 N N . MET A 1 160 ? -23.731 -6.511 39.795 1.00 98.50 160 MET A N 1
ATOM 1228 C CA . MET A 1 160 ? -22.314 -6.316 40.117 1.00 98.50 160 MET A CA 1
ATOM 1229 C C . MET A 1 160 ? -21.434 -7.355 39.425 1.00 98.50 160 MET A C 1
ATOM 1231 O O . MET A 1 160 ? -20.401 -7.000 38.856 1.00 98.50 160 MET A O 1
ATOM 1235 N N . LYS A 1 161 ? -21.878 -8.616 39.406 1.00 98.56 161 LYS A N 1
ATOM 1236 C CA . LYS A 1 161 ? -21.182 -9.688 38.693 1.00 98.56 161 LYS A CA 1
ATOM 1237 C C . LYS A 1 161 ? -21.145 -9.443 37.181 1.00 98.56 161 LYS A C 1
ATOM 1239 O O . LYS A 1 161 ? -20.083 -9.575 36.581 1.00 98.56 161 LYS A O 1
ATOM 1244 N N . GLU A 1 162 ? -22.267 -9.048 36.579 1.00 98.62 162 GLU A N 1
ATOM 1245 C CA . GLU A 1 162 ? -22.336 -8.719 35.145 1.00 98.62 162 GLU A CA 1
ATOM 1246 C C . GLU A 1 162 ? -21.418 -7.537 34.786 1.00 98.62 162 GLU A C 1
ATOM 1248 O O . GLU A 1 162 ? -20.709 -7.578 33.782 1.00 98.62 162 GLU A O 1
ATOM 1253 N N . ILE A 1 163 ? -21.361 -6.501 35.630 1.00 98.44 163 ILE A N 1
ATOM 1254 C CA . ILE A 1 163 ? -20.463 -5.351 35.444 1.00 98.44 163 ILE A CA 1
ATOM 1255 C C . ILE A 1 163 ? -18.989 -5.774 35.477 1.00 98.44 163 ILE A C 1
ATOM 1257 O O . ILE A 1 163 ? -18.173 -5.232 34.727 1.00 98.44 163 ILE A O 1
ATOM 1261 N N . GLU A 1 164 ? -18.621 -6.692 36.367 1.00 98.44 164 GLU A N 1
ATOM 1262 C CA . GLU A 1 164 ? -17.245 -7.179 36.473 1.00 98.44 164 GLU A CA 1
ATOM 1263 C C . GLU A 1 164 ? -16.859 -8.056 35.278 1.00 98.44 164 GLU A C 1
ATOM 1265 O O . GLU A 1 164 ? -15.776 -7.885 34.716 1.00 98.44 164 GLU A O 1
ATOM 1270 N N . GLU A 1 165 ? -17.775 -8.906 34.812 1.00 98.50 165 GLU A N 1
ATOM 1271 C CA . GLU A 1 165 ? -17.591 -9.717 33.607 1.00 98.50 165 GLU A CA 1
ATOM 1272 C C . GLU A 1 165 ? -17.422 -8.851 32.349 1.00 98.50 165 GLU A C 1
ATOM 1274 O O . GLU A 1 165 ? -16.445 -9.018 31.613 1.00 98.50 165 GLU A O 1
ATOM 1279 N N . VAL A 1 166 ? -18.307 -7.868 32.136 1.00 98.62 166 VAL A N 1
ATOM 1280 C CA . VAL A 1 166 ? -18.225 -6.935 30.995 1.00 98.62 166 VAL A CA 1
ATOM 1281 C C . VAL A 1 166 ? -16.913 -6.153 31.017 1.00 98.62 166 VAL A C 1
ATOM 1283 O O . VAL A 1 166 ? -16.272 -5.977 29.979 1.00 98.62 166 VAL A O 1
ATOM 1286 N N . ARG A 1 167 ? -16.475 -5.707 32.198 1.00 98.31 167 ARG A N 1
ATOM 1287 C CA . ARG A 1 167 ? -15.206 -4.988 32.352 1.00 98.31 167 ARG A CA 1
ATOM 1288 C C . ARG A 1 167 ? -14.010 -5.877 32.030 1.00 98.31 167 ARG A C 1
ATOM 1290 O O . ARG A 1 167 ? -13.124 -5.442 31.303 1.00 98.31 167 ARG A O 1
ATOM 1297 N N . GLY A 1 168 ? -14.011 -7.121 32.509 1.00 98.31 168 GLY A N 1
ATOM 1298 C CA . GLY A 1 168 ? -12.967 -8.097 32.199 1.00 98.31 168 GLY A CA 1
ATOM 1299 C C . GLY A 1 168 ? -12.877 -8.403 30.702 1.00 98.31 168 GLY A C 1
ATOM 1300 O O . GLY A 1 168 ? -11.779 -8.403 30.142 1.00 98.31 168 GLY A O 1
ATOM 1301 N N . ALA A 1 169 ? -14.020 -8.594 30.039 1.00 98.44 169 ALA A N 1
ATOM 1302 C CA . ALA A 1 169 ? -14.079 -8.807 28.594 1.00 98.44 169 ALA A CA 1
ATOM 1303 C C . ALA A 1 169 ? -13.544 -7.592 27.815 1.00 98.44 169 ALA A C 1
ATOM 1305 O O . ALA A 1 169 ? -12.677 -7.747 26.953 1.00 98.44 169 ALA A O 1
ATOM 1306 N N . SER A 1 170 ? -13.987 -6.382 28.174 1.00 98.06 170 SER A N 1
ATOM 1307 C CA . SER A 1 170 ? -13.512 -5.135 27.560 1.00 98.06 170 SER A CA 1
ATOM 1308 C C . SER A 1 170 ? -12.006 -4.926 27.753 1.00 98.06 170 SER A C 1
ATOM 1310 O O . SER A 1 170 ? -11.317 -4.496 26.829 1.00 98.06 170 SER A O 1
ATOM 1312 N N . ASP A 1 171 ? -11.480 -5.235 28.937 1.00 98.56 171 ASP A N 1
ATOM 1313 C CA . ASP A 1 171 ? -10.058 -5.105 29.252 1.00 98.56 171 ASP A CA 1
ATOM 1314 C C . ASP A 1 171 ? -9.198 -6.135 28.497 1.00 98.56 171 ASP A C 1
ATOM 1316 O O . ASP A 1 171 ? -8.044 -5.856 28.154 1.00 98.56 171 ASP A O 1
ATOM 1320 N N . ALA A 1 172 ? -9.729 -7.333 28.242 1.00 98.38 172 ALA A N 1
ATOM 1321 C CA . ALA A 1 172 ? -9.068 -8.343 27.420 1.00 98.38 172 ALA A CA 1
ATOM 1322 C C . ALA A 1 172 ? -9.050 -7.936 25.937 1.00 98.38 172 ALA A C 1
ATOM 1324 O O . ALA A 1 172 ? -8.006 -8.023 25.286 1.00 98.38 172 ALA A O 1
ATOM 1325 N N . GLU A 1 173 ? -10.173 -7.431 25.420 1.00 98.31 173 GLU A N 1
ATOM 1326 C CA . GLU A 1 173 ? -10.273 -6.924 24.049 1.00 98.31 173 GLU A CA 1
ATOM 1327 C C . GLU A 1 173 ? -9.326 -5.745 23.819 1.00 98.31 173 GLU A C 1
ATOM 1329 O O . GLU A 1 173 ? -8.561 -5.752 22.853 1.00 98.31 173 GLU A O 1
ATOM 1334 N N . LYS A 1 174 ? -9.299 -4.777 24.744 1.00 98.31 174 LYS A N 1
ATOM 1335 C CA . LYS A 1 174 ? -8.390 -3.629 24.676 1.00 98.31 174 LYS A CA 1
ATOM 1336 C C . LYS A 1 174 ? -6.931 -4.070 24.559 1.00 98.31 174 LYS A C 1
ATOM 1338 O O . LYS A 1 174 ? -6.2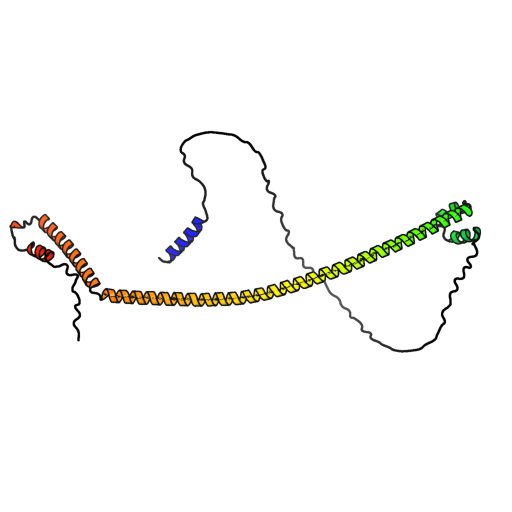31 -3.599 23.668 1.00 98.31 174 LYS A O 1
ATOM 1343 N N . ARG A 1 175 ? -6.487 -5.015 25.396 1.00 98.44 175 ARG A N 1
ATOM 1344 C CA . ARG A 1 175 ? -5.119 -5.561 25.319 1.00 98.44 175 ARG A CA 1
ATOM 1345 C C . ARG A 1 175 ? -4.856 -6.290 24.002 1.00 98.44 175 ARG A C 1
ATOM 1347 O O . ARG A 1 175 ? -3.770 -6.168 23.447 1.00 98.44 175 ARG A O 1
ATOM 1354 N N . SER A 1 176 ? -5.839 -7.031 23.486 1.00 98.50 176 SER A N 1
ATOM 1355 C CA . SER A 1 176 ? -5.714 -7.703 22.187 1.00 98.50 176 SER A CA 1
ATOM 1356 C C . SER A 1 176 ? -5.561 -6.704 21.037 1.00 98.50 176 SER A C 1
ATOM 1358 O O . SER A 1 176 ? -4.721 -6.905 20.160 1.00 98.50 176 SER A O 1
ATOM 1360 N N . LEU A 1 177 ? -6.343 -5.621 21.044 1.00 98.50 177 LEU A N 1
ATOM 1361 C CA . LEU A 1 177 ? -6.252 -4.559 20.043 1.00 98.50 177 LEU A CA 1
ATOM 1362 C C . LEU A 1 177 ? -4.938 -3.784 20.150 1.00 98.50 177 LEU A C 1
ATOM 1364 O O . LEU A 1 177 ? -4.322 -3.523 19.122 1.00 98.50 177 LEU A O 1
ATOM 1368 N N . GLU A 1 178 ? -4.479 -3.472 21.364 1.00 98.56 178 GLU A N 1
ATOM 1369 C CA . GLU A 1 178 ? -3.174 -2.839 21.592 1.00 98.56 178 GLU A CA 1
ATOM 1370 C C . GLU A 1 178 ? -2.032 -3.706 21.045 1.00 98.56 178 GLU A C 1
ATOM 1372 O O . GLU A 1 178 ? -1.192 -3.197 20.308 1.00 98.56 178 GLU A O 1
ATOM 1377 N N . GLN A 1 179 ? -2.048 -5.020 21.298 1.00 98.50 179 GLN A N 1
ATOM 1378 C CA . GLN A 1 179 ? -1.048 -5.938 20.742 1.00 98.50 179 GLN A CA 1
ATOM 1379 C C . GLN A 1 179 ? -1.089 -5.974 19.206 1.00 98.50 179 GLN A C 1
ATOM 1381 O O . GLN A 1 179 ? -0.055 -5.864 18.545 1.00 98.50 179 GLN A O 1
ATOM 1386 N N . LYS A 1 180 ? -2.286 -6.084 18.614 1.00 98.38 180 LYS A N 1
ATOM 1387 C CA . LYS A 1 180 ? -2.449 -6.065 17.150 1.00 98.38 180 LYS A CA 1
ATOM 1388 C C . LYS A 1 180 ? -1.976 -4.750 16.536 1.00 98.38 180 LYS A C 1
ATOM 1390 O O . LYS A 1 180 ? -1.414 -4.763 15.443 1.00 98.38 180 LYS A O 1
ATOM 1395 N N . LEU A 1 181 ? -2.199 -3.630 17.222 1.00 98.50 181 LEU A N 1
ATOM 1396 C CA . LEU A 1 181 ? -1.723 -2.318 16.802 1.00 98.50 181 LEU A CA 1
ATOM 1397 C C . LEU A 1 181 ? -0.194 -2.287 16.805 1.00 98.50 181 LEU A C 1
ATOM 1399 O O . LEU A 1 181 ? 0.389 -1.937 15.782 1.00 98.50 181 LEU A O 1
ATOM 1403 N N . THR A 1 182 ? 0.456 -2.744 17.879 1.00 98.50 182 THR A N 1
ATOM 1404 C CA . THR A 1 182 ? 1.926 -2.790 17.941 1.00 98.50 182 THR A CA 1
ATOM 1405 C C . THR A 1 182 ? 2.531 -3.718 16.886 1.00 98.50 182 THR A C 1
ATOM 1407 O O . THR A 1 182 ? 3.523 -3.364 16.247 1.00 98.50 182 THR A O 1
ATOM 1410 N N . ASP A 1 183 ? 1.911 -4.876 16.637 1.00 98.50 183 ASP A N 1
ATOM 1411 C CA . ASP A 1 183 ? 2.371 -5.823 15.614 1.00 98.50 183 ASP A CA 1
ATOM 1412 C C . ASP A 1 183 ? 2.218 -5.228 14.203 1.00 98.50 183 ASP A C 1
ATOM 1414 O O . ASP A 1 183 ? 3.105 -5.360 13.351 1.00 98.50 183 ASP A O 1
ATOM 1418 N N . SER A 1 184 ? 1.104 -4.530 13.958 1.00 98.31 184 SER A N 1
ATOM 1419 C CA . SER A 1 184 ? 0.847 -3.838 12.695 1.00 98.31 184 SER A CA 1
ATOM 1420 C C . SER A 1 184 ? 1.818 -2.679 12.473 1.00 98.31 184 SER A C 1
ATOM 1422 O O . SER A 1 184 ? 2.332 -2.530 11.366 1.00 98.31 184 SER A O 1
ATOM 1424 N N . GLU A 1 185 ? 2.099 -1.871 13.496 1.00 98.50 185 GLU A N 1
ATOM 1425 C CA . GLU A 1 185 ? 3.073 -0.776 13.420 1.00 98.50 185 GLU A CA 1
ATOM 1426 C C . GLU A 1 185 ? 4.475 -1.299 13.088 1.00 98.50 185 GLU A C 1
ATOM 1428 O O . GLU A 1 185 ? 5.119 -0.793 12.164 1.00 98.50 185 GLU A O 1
ATOM 1433 N N . ALA A 1 186 ? 4.919 -2.369 13.754 1.00 98.25 186 ALA A N 1
ATOM 1434 C CA . ALA A 1 186 ? 6.193 -3.016 13.444 1.00 98.25 186 ALA A CA 1
ATOM 1435 C C . ALA A 1 186 ? 6.232 -3.540 11.998 1.00 98.25 186 ALA A C 1
ATOM 1437 O O . ALA A 1 186 ? 7.236 -3.388 11.294 1.00 98.25 186 ALA A O 1
ATOM 1438 N N . SER A 1 187 ? 5.126 -4.120 11.519 1.00 98.38 187 SER A N 1
ATOM 1439 C CA . SER A 1 187 ? 5.040 -4.590 10.137 1.00 98.38 187 SER A CA 1
ATOM 1440 C C . SER A 1 187 ? 5.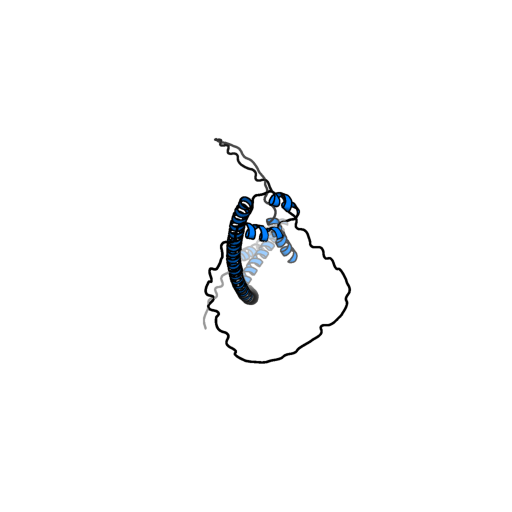065 -3.447 9.118 1.00 98.38 187 SER A C 1
ATOM 1442 O O . SER A 1 187 ? 5.684 -3.605 8.065 1.00 98.38 187 SER A O 1
ATOM 1444 N N . ILE A 1 188 ? 4.439 -2.305 9.420 1.00 98.44 188 ILE A N 1
ATOM 1445 C CA . ILE A 1 188 ? 4.476 -1.109 8.567 1.00 98.44 188 ILE A CA 1
ATOM 1446 C C . ILE A 1 188 ? 5.907 -0.580 8.447 1.00 98.44 188 ILE A C 1
ATOM 1448 O O . ILE A 1 188 ? 6.346 -0.308 7.333 1.00 98.44 188 ILE A O 1
ATOM 1452 N N . ILE A 1 189 ? 6.647 -0.481 9.555 1.00 98.38 189 ILE A N 1
ATOM 1453 C CA . ILE A 1 189 ? 8.037 0.009 9.549 1.00 98.38 189 ILE A CA 1
ATOM 1454 C C . ILE A 1 189 ? 8.919 -0.872 8.657 1.00 98.38 189 ILE A C 1
ATOM 1456 O O . ILE A 1 189 ? 9.627 -0.363 7.788 1.00 98.38 189 ILE A O 1
ATOM 1460 N N . ARG A 1 190 ? 8.824 -2.198 8.813 1.00 98.38 190 ARG A N 1
ATOM 1461 C CA . ARG A 1 190 ? 9.560 -3.157 7.974 1.00 98.38 190 ARG A CA 1
ATOM 1462 C C . ARG A 1 190 ? 9.207 -3.013 6.493 1.00 98.38 190 ARG A C 1
ATOM 1464 O O . ARG A 1 190 ? 10.102 -2.963 5.657 1.00 98.38 190 ARG A O 1
ATOM 1471 N N . LEU A 1 191 ? 7.917 -2.920 6.161 1.00 98.44 191 LEU A N 1
ATOM 1472 C CA . LEU A 1 191 ? 7.484 -2.751 4.771 1.00 98.44 191 LEU A CA 1
ATOM 1473 C C . LEU A 1 191 ? 7.955 -1.418 4.180 1.00 98.44 191 LEU A C 1
ATOM 1475 O O . LEU A 1 191 ? 8.336 -1.372 3.015 1.00 98.44 191 LEU A O 1
ATOM 1479 N N . GLN A 1 192 ? 7.967 -0.338 4.962 1.00 98.38 192 GLN A N 1
ATOM 1480 C CA . GLN A 1 192 ? 8.504 0.948 4.513 1.00 98.38 192 GLN A CA 1
ATOM 1481 C C . GLN A 1 192 ? 9.999 0.862 4.188 1.00 98.38 192 GLN A C 1
ATOM 1483 O O . GLN A 1 192 ? 10.435 1.421 3.181 1.00 98.38 192 GLN A O 1
ATOM 1488 N N . GLU A 1 193 ? 10.777 0.148 5.003 1.00 98.31 193 GLU A N 1
ATOM 1489 C CA . GLU A 1 193 ? 12.198 -0.090 4.739 1.00 98.31 193 GLU A CA 1
ATOM 1490 C C . GLU A 1 193 ? 12.408 -0.935 3.474 1.00 98.31 193 GLU A C 1
ATOM 1492 O O . GLU A 1 193 ? 13.216 -0.568 2.616 1.00 98.31 193 GLU A O 1
ATOM 1497 N N . GLU A 1 194 ? 11.634 -2.010 3.301 1.00 98.44 194 GLU A N 1
ATOM 1498 C CA . GLU A 1 194 ? 11.677 -2.839 2.091 1.00 98.44 194 GLU A CA 1
ATOM 1499 C C . GLU A 1 194 ? 11.300 -2.044 0.836 1.00 98.44 194 GLU A C 1
ATOM 1501 O O . GLU A 1 194 ? 12.003 -2.123 -0.172 1.00 98.44 194 GLU A O 1
ATOM 1506 N N . MET A 1 195 ? 10.243 -1.228 0.897 1.00 98.25 195 MET A N 1
ATOM 1507 C CA . MET A 1 195 ? 9.838 -0.362 -0.213 1.00 98.25 195 MET A CA 1
ATOM 1508 C C . MET A 1 195 ? 10.916 0.662 -0.563 1.00 98.25 195 MET A C 1
ATOM 1510 O O . MET A 1 195 ? 11.164 0.907 -1.745 1.00 98.25 195 MET A O 1
ATOM 1514 N N . LYS A 1 196 ? 11.573 1.248 0.443 1.00 98.44 196 LYS A N 1
ATOM 1515 C CA . LYS A 1 196 ? 12.675 2.188 0.224 1.00 98.44 196 LYS A CA 1
ATOM 1516 C C . LYS A 1 196 ? 13.848 1.497 -0.470 1.00 98.44 196 LYS A C 1
ATOM 1518 O O . LYS A 1 196 ? 14.313 1.983 -1.496 1.00 98.44 196 LYS A O 1
ATOM 1523 N N . LYS A 1 197 ? 14.276 0.342 0.046 1.00 98.25 197 LYS A N 1
ATOM 1524 C CA . LYS A 1 197 ? 15.380 -0.438 -0.524 1.00 98.25 197 LYS A CA 1
ATOM 1525 C C . LYS A 1 197 ? 15.082 -0.889 -1.956 1.00 98.25 197 LYS A C 1
ATOM 1527 O O . LYS A 1 197 ? 15.932 -0.753 -2.831 1.00 98.25 197 LYS A O 1
ATOM 1532 N N . ALA A 1 198 ? 13.874 -1.393 -2.208 1.00 98.44 198 ALA A N 1
ATOM 1533 C CA . ALA A 1 198 ? 13.448 -1.792 -3.546 1.00 98.44 198 ALA A CA 1
ATOM 1534 C C . ALA A 1 198 ? 13.396 -0.597 -4.514 1.00 98.44 198 ALA A C 1
ATOM 1536 O O . ALA A 1 198 ? 13.740 -0.741 -5.686 1.00 98.44 198 ALA A O 1
ATOM 1537 N N . GLY A 1 199 ? 13.000 0.583 -4.023 1.00 98.25 199 GLY A N 1
ATOM 1538 C CA . GLY A 1 199 ? 13.039 1.831 -4.784 1.00 98.25 199 GLY A CA 1
ATOM 1539 C C . GLY A 1 199 ? 14.459 2.228 -5.192 1.00 98.25 199 GLY A C 1
ATOM 1540 O O . GLY A 1 199 ? 14.696 2.485 -6.370 1.00 98.25 199 GLY A O 1
ATOM 1541 N N . GLU A 1 200 ? 15.404 2.209 -4.248 1.00 98.31 200 GLU A N 1
ATOM 1542 C CA . GLU A 1 200 ? 16.822 2.509 -4.506 1.00 98.31 200 GLU A CA 1
ATOM 1543 C C . GLU A 1 200 ? 17.439 1.521 -5.515 1.00 98.31 200 GLU A C 1
ATOM 1545 O O . GLU A 1 200 ? 18.091 1.932 -6.476 1.00 98.31 200 GLU A O 1
ATOM 1550 N N . GLU A 1 201 ? 17.173 0.219 -5.364 1.00 98.38 201 GLU A N 1
ATOM 1551 C CA . GLU A 1 201 ? 17.660 -0.812 -6.292 1.00 98.38 201 GLU A CA 1
ATOM 1552 C C . GLU A 1 201 ? 17.084 -0.637 -7.709 1.00 98.38 201 GLU A C 1
ATOM 1554 O O . GLU A 1 201 ? 17.789 -0.814 -8.709 1.00 98.38 201 GLU A O 1
ATOM 1559 N N . ALA A 1 202 ? 15.800 -0.288 -7.818 1.00 98.44 202 ALA A N 1
ATOM 1560 C CA . ALA A 1 202 ? 15.162 -0.031 -9.104 1.00 98.44 202 ALA A CA 1
ATOM 1561 C C . ALA A 1 202 ? 15.753 1.209 -9.791 1.00 98.44 202 ALA A C 1
ATOM 1563 O O . ALA A 1 202 ? 16.014 1.168 -10.996 1.00 98.44 202 ALA A O 1
ATOM 1564 N N . GLU A 1 203 ? 16.009 2.283 -9.042 1.00 98.38 203 GLU A N 1
ATOM 1565 C CA . GLU A 1 203 ? 16.640 3.498 -9.564 1.00 98.38 203 GLU A CA 1
ATOM 1566 C C . GLU A 1 203 ? 18.060 3.219 -10.081 1.00 98.38 203 GLU A C 1
ATOM 1568 O O . GLU A 1 203 ? 18.406 3.620 -11.197 1.00 98.38 203 GLU A O 1
ATOM 1573 N N . GLU A 1 204 ? 18.855 2.447 -9.336 1.00 98.50 204 GLU A N 1
ATOM 1574 C CA . GLU A 1 204 ? 20.194 2.031 -9.764 1.00 98.50 204 GLU A CA 1
ATOM 1575 C C . GLU A 1 204 ? 20.146 1.195 -11.054 1.00 98.50 204 GLU A C 1
ATOM 1577 O O . GLU A 1 204 ? 20.935 1.412 -11.980 1.00 98.50 204 GLU A O 1
ATOM 1582 N N . LYS A 1 205 ? 19.196 0.256 -11.153 1.00 98.38 205 LYS A N 1
ATOM 1583 C CA . LYS A 1 205 ? 18.998 -0.566 -12.357 1.00 98.38 205 LYS A CA 1
ATOM 1584 C C . LYS A 1 205 ? 18.601 0.270 -13.568 1.00 98.38 205 LYS A C 1
ATOM 1586 O O . LYS A 1 205 ? 19.133 0.028 -14.650 1.00 98.38 205 LYS A O 1
ATOM 1591 N N . ILE A 1 206 ? 17.713 1.250 -13.395 1.00 98.50 206 ILE A N 1
ATOM 1592 C CA . ILE A 1 206 ? 17.315 2.169 -14.470 1.00 98.50 206 ILE A CA 1
ATOM 1593 C C . ILE A 1 206 ? 18.522 2.977 -14.944 1.00 98.50 206 ILE A C 1
ATOM 1595 O O . ILE A 1 206 ? 18.768 3.042 -16.148 1.00 98.50 206 ILE A O 1
ATOM 1599 N N . LYS A 1 207 ? 19.304 3.540 -14.016 1.00 98.50 207 LYS A N 1
ATOM 1600 C CA . LYS A 1 207 ? 20.498 4.317 -14.359 1.00 98.50 207 LYS A CA 1
ATOM 1601 C C . LYS A 1 207 ? 21.522 3.474 -15.122 1.00 98.50 207 LYS A C 1
ATOM 1603 O O . LYS A 1 207 ? 21.980 3.894 -16.180 1.00 98.50 207 LYS A O 1
ATOM 1608 N N . ARG A 1 208 ? 21.817 2.260 -14.643 1.00 98.50 208 ARG A N 1
ATOM 1609 C CA . ARG A 1 208 ? 22.725 1.325 -15.327 1.00 98.50 208 ARG A CA 1
ATOM 1610 C C . ARG A 1 208 ? 22.230 0.979 -16.733 1.00 98.50 208 ARG A C 1
ATOM 1612 O O . ARG A 1 208 ? 23.010 1.016 -17.676 1.00 98.50 208 ARG A O 1
ATOM 1619 N N . ALA A 1 209 ? 20.944 0.658 -16.878 1.00 98.56 209 ALA A N 1
ATOM 1620 C CA . ALA A 1 209 ? 20.361 0.319 -18.175 1.00 98.56 209 ALA A CA 1
ATOM 1621 C C . ALA A 1 209 ? 20.401 1.506 -19.150 1.00 98.56 209 ALA A C 1
ATOM 1623 O O . ALA A 1 209 ? 20.640 1.316 -20.341 1.00 98.56 209 ALA A O 1
ATOM 1624 N N . GLN A 1 210 ? 20.199 2.730 -18.653 1.00 98.50 210 GLN A N 1
ATOM 1625 C CA . GLN A 1 210 ? 20.341 3.939 -19.458 1.00 98.50 210 GLN A CA 1
ATOM 1626 C C . GLN A 1 210 ? 21.791 4.127 -19.926 1.00 98.50 210 GLN A C 1
ATOM 1628 O O . GLN A 1 210 ? 22.015 4.330 -21.117 1.00 98.50 210 GLN A O 1
ATOM 1633 N N . GLU A 1 211 ? 22.767 4.014 -19.023 1.00 98.31 211 GLU A N 1
ATOM 1634 C CA . GLU A 1 211 ? 24.194 4.121 -19.359 1.00 98.31 211 GLU A CA 1
ATOM 1635 C C . GLU A 1 211 ? 24.618 3.051 -20.383 1.00 98.31 211 GLU A C 1
ATOM 1637 O O . GLU A 1 211 ? 25.324 3.354 -21.345 1.00 98.31 211 GLU A O 1
ATOM 1642 N N . GLU A 1 212 ? 24.141 1.812 -20.235 1.00 98.50 212 GLU A N 1
ATOM 1643 C CA . GLU A 1 212 ? 24.406 0.721 -21.180 1.00 98.50 212 GLU A CA 1
ATOM 1644 C C . GLU A 1 212 ? 23.765 0.965 -22.554 1.00 98.50 212 GLU A C 1
ATOM 1646 O O . GLU A 1 212 ? 24.389 0.704 -23.589 1.00 98.50 212 GLU A O 1
ATOM 1651 N N . ALA A 1 213 ? 22.539 1.493 -22.585 1.00 98.44 213 ALA A N 1
ATOM 1652 C CA . ALA A 1 213 ? 21.856 1.845 -23.825 1.00 98.44 213 ALA A CA 1
ATOM 1653 C C . ALA A 1 213 ? 22.570 2.992 -24.556 1.00 98.44 213 ALA A C 1
ATOM 1655 O O . ALA A 1 213 ? 22.767 2.909 -25.771 1.00 98.44 213 ALA A O 1
ATOM 1656 N N . GLU A 1 214 ? 23.001 4.027 -23.829 1.00 98.44 214 GLU A N 1
ATOM 1657 C CA . GLU A 1 214 ? 23.777 5.145 -24.378 1.00 98.44 214 GLU A CA 1
ATOM 1658 C C . GLU A 1 214 ? 25.136 4.666 -24.913 1.00 98.44 214 GLU A C 1
ATOM 1660 O O . GLU A 1 214 ? 25.488 4.967 -26.056 1.00 98.44 214 GLU A O 1
ATOM 1665 N N . ALA A 1 215 ? 25.861 3.841 -24.151 1.00 98.38 215 ALA A N 1
ATOM 1666 C CA . ALA A 1 215 ? 27.130 3.261 -24.590 1.00 98.38 215 ALA A CA 1
ATOM 1667 C C . ALA A 1 215 ? 26.962 2.368 -25.833 1.00 98.38 215 ALA A C 1
ATOM 1669 O O . ALA A 1 215 ? 27.758 2.441 -26.774 1.00 98.38 215 ALA A O 1
ATOM 1670 N N . SER A 1 216 ? 25.906 1.551 -25.869 1.00 98.50 216 SER A N 1
ATOM 1671 C CA . SER A 1 216 ? 25.586 0.690 -27.014 1.00 98.50 216 SER A CA 1
ATOM 1672 C C . SER A 1 216 ? 25.202 1.495 -28.253 1.00 98.50 216 SER A C 1
ATOM 1674 O O . SER A 1 216 ? 25.590 1.133 -29.366 1.00 98.50 216 SER A O 1
ATOM 1676 N N . TRP A 1 217 ? 24.459 2.590 -28.075 1.00 98.50 217 TRP A N 1
ATOM 1677 C CA . TRP A 1 217 ? 24.100 3.499 -29.158 1.00 98.50 217 TRP A CA 1
ATOM 1678 C C . TRP A 1 217 ? 25.329 4.193 -29.745 1.00 98.50 217 TRP A C 1
ATOM 1680 O O . TRP A 1 217 ? 25.519 4.150 -30.961 1.00 98.50 217 TRP A O 1
ATOM 1690 N N . GLU A 1 218 ? 26.194 4.773 -28.907 1.00 98.50 218 GLU A N 1
ATOM 1691 C CA . GLU A 1 218 ? 27.414 5.438 -29.383 1.00 98.50 218 GLU A CA 1
ATOM 1692 C C . GLU A 1 218 ? 28.362 4.458 -30.074 1.00 98.50 218 GLU A C 1
ATOM 1694 O O . GLU A 1 218 ? 28.908 4.777 -31.132 1.00 98.50 218 GLU A O 1
ATOM 1699 N N . LYS A 1 219 ? 28.488 3.229 -29.557 1.00 98.31 219 LYS A N 1
ATOM 1700 C CA . LYS A 1 219 ? 29.242 2.173 -30.239 1.00 98.31 219 LYS A CA 1
ATOM 1701 C C . LYS A 1 219 ? 28.643 1.854 -31.609 1.00 98.31 219 LYS A C 1
ATOM 1703 O O . LYS A 1 219 ? 29.356 1.911 -32.604 1.00 98.31 219 LYS A O 1
ATOM 1708 N N . ARG A 1 220 ? 27.336 1.574 -31.684 1.00 98.25 220 ARG A N 1
ATOM 1709 C CA . ARG A 1 220 ? 26.659 1.262 -32.955 1.00 98.25 220 ARG A CA 1
ATOM 1710 C C . ARG A 1 220 ? 26.804 2.393 -33.967 1.00 98.25 220 ARG A C 1
ATOM 1712 O O . ARG A 1 220 ? 27.029 2.132 -35.142 1.00 98.25 220 ARG A O 1
ATOM 1719 N N . LYS A 1 221 ? 26.673 3.638 -33.520 1.00 98.19 221 LYS A N 1
ATOM 1720 C CA . LYS A 1 221 ? 26.860 4.822 -34.358 1.00 98.19 221 LYS A CA 1
ATOM 1721 C C . LYS A 1 221 ? 28.293 4.912 -34.882 1.00 98.19 221 LYS A C 1
ATOM 1723 O O . LYS A 1 221 ? 28.480 5.174 -36.065 1.00 98.19 221 LYS A O 1
ATOM 1728 N N . ALA A 1 222 ? 29.290 4.689 -34.026 1.00 98.31 222 ALA A N 1
ATOM 1729 C CA . ALA A 1 222 ? 30.693 4.680 -34.430 1.00 98.31 222 ALA A CA 1
ATOM 1730 C C . 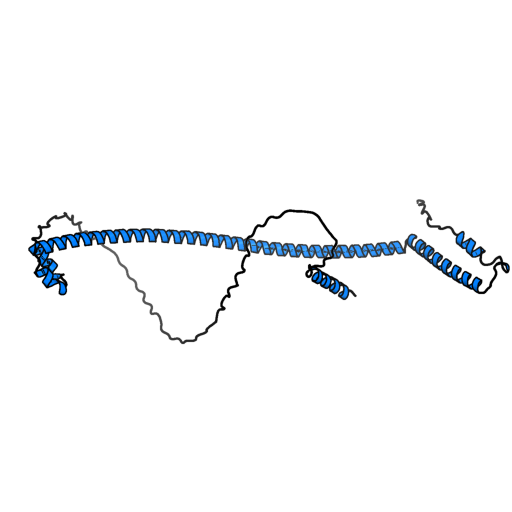ALA A 1 222 ? 31.007 3.541 -35.412 1.00 98.31 222 ALA A C 1
ATOM 1732 O O . ALA A 1 222 ? 31.773 3.755 -36.347 1.00 98.31 222 ALA A O 1
ATOM 1733 N N . ASP A 1 223 ? 30.411 2.365 -35.215 1.00 98.31 223 ASP A N 1
ATOM 1734 C CA . ASP A 1 223 ? 30.565 1.216 -36.109 1.00 98.31 223 ASP A CA 1
ATOM 1735 C C . ASP A 1 223 ? 29.885 1.476 -37.466 1.00 98.31 223 ASP A C 1
ATOM 1737 O O . ASP A 1 223 ? 30.485 1.216 -38.503 1.00 98.31 223 ASP A O 1
ATOM 1741 N N . PHE A 1 224 ? 28.684 2.069 -37.479 1.00 98.25 224 PHE A N 1
ATOM 1742 C CA . PHE A 1 224 ? 27.982 2.464 -38.708 1.00 98.25 224 PHE A CA 1
ATOM 1743 C C . PHE A 1 224 ? 28.744 3.532 -39.499 1.00 98.25 224 PHE A C 1
ATOM 1745 O O . PHE A 1 224 ? 28.887 3.414 -40.704 1.00 98.25 224 PHE A O 1
ATOM 1752 N N . LEU A 1 225 ? 29.292 4.556 -38.839 1.00 97.44 225 LEU A N 1
ATOM 1753 C CA . LEU A 1 225 ? 30.092 5.585 -39.522 1.00 97.44 225 LEU A CA 1
ATOM 1754 C C . LEU A 1 225 ? 31.383 5.040 -40.152 1.00 97.44 225 LEU A C 1
ATOM 1756 O O . LEU A 1 225 ? 31.976 5.717 -40.984 1.00 97.44 225 LEU A O 1
ATOM 1760 N N . LYS A 1 226 ? 31.841 3.861 -39.722 1.00 97.62 226 LYS A N 1
ATOM 1761 C CA . LYS A 1 226 ? 33.014 3.170 -40.272 1.00 97.62 226 LYS A CA 1
ATOM 1762 C C . LYS A 1 226 ? 32.638 2.053 -41.246 1.00 97.62 226 LYS A C 1
ATOM 1764 O O . LYS A 1 226 ? 33.538 1.349 -41.693 1.00 97.62 226 LYS A O 1
ATOM 1769 N N . SER A 1 227 ? 31.350 1.817 -41.494 1.00 97.69 227 SER A N 1
ATOM 1770 C CA . SER A 1 227 ? 30.910 0.735 -42.366 1.00 97.69 227 SER A CA 1
ATOM 1771 C C . SER A 1 227 ? 30.825 1.198 -43.816 1.00 97.69 227 SER A C 1
ATOM 1773 O O . SER A 1 227 ? 30.430 2.328 -44.106 1.00 97.69 227 SER A O 1
ATOM 1775 N N . ASP A 1 228 ? 31.086 0.272 -44.736 1.00 96.19 228 ASP A N 1
ATOM 1776 C CA . ASP A 1 228 ? 30.931 0.509 -46.175 1.00 96.19 228 ASP A CA 1
ATOM 1777 C C . ASP A 1 228 ? 29.477 0.860 -46.547 1.00 96.19 228 ASP A C 1
ATOM 1779 O O . ASP A 1 228 ? 29.216 1.495 -47.565 1.00 96.19 228 ASP A O 1
ATOM 1783 N N . GLU A 1 229 ? 28.501 0.484 -45.710 1.00 96.81 229 GLU A N 1
ATOM 1784 C CA . GLU A 1 229 ? 27.102 0.884 -45.882 1.00 96.81 229 GLU A CA 1
ATOM 1785 C C . GLU A 1 229 ? 26.937 2.405 -45.785 1.00 96.81 229 GLU A C 1
ATOM 1787 O O . GLU A 1 229 ? 26.215 2.993 -46.595 1.00 96.81 229 GLU A O 1
ATOM 1792 N N . PHE A 1 230 ? 27.614 3.052 -44.832 1.00 97.62 230 PHE A N 1
ATOM 1793 C CA . PHE A 1 230 ? 27.610 4.507 -44.730 1.00 97.62 230 PHE A CA 1
ATOM 1794 C C . PHE A 1 230 ? 28.264 5.149 -45.957 1.00 97.62 230 PHE A C 1
ATOM 1796 O O . PHE A 1 230 ? 27.689 6.077 -46.529 1.00 97.62 230 PHE A O 1
ATOM 1803 N N . ASP A 1 231 ? 29.402 4.626 -46.415 1.00 95.75 231 ASP A N 1
ATOM 1804 C CA . ASP A 1 231 ? 30.085 5.134 -47.610 1.00 95.75 231 ASP A CA 1
ATOM 1805 C C . ASP A 1 231 ? 29.237 4.960 -48.876 1.00 95.75 231 ASP A C 1
ATOM 1807 O O . ASP A 1 231 ? 29.141 5.880 -49.697 1.00 95.75 231 ASP A O 1
ATOM 1811 N N . ARG A 1 232 ? 28.531 3.831 -49.001 1.00 95.69 232 ARG A N 1
ATOM 1812 C CA . ARG A 1 232 ? 27.569 3.586 -50.082 1.00 95.69 232 ARG A CA 1
ATOM 1813 C C . ARG A 1 232 ? 26.406 4.572 -50.025 1.00 95.69 232 ARG A C 1
ATOM 1815 O O . ARG A 1 232 ? 26.043 5.136 -51.057 1.00 95.69 232 ARG A O 1
ATOM 1822 N N . LEU A 1 233 ? 25.839 4.830 -48.843 1.00 96.50 233 LEU A N 1
ATOM 1823 C CA . LEU A 1 233 ? 24.767 5.820 -48.663 1.00 96.50 233 LEU A CA 1
ATOM 1824 C C . LEU A 1 233 ? 25.240 7.239 -49.007 1.00 96.50 233 LEU A C 1
ATOM 1826 O O . LEU A 1 233 ? 24.527 7.971 -49.698 1.00 96.50 233 LEU A O 1
ATOM 1830 N N . CYS A 1 234 ? 26.445 7.616 -48.578 1.00 95.06 234 CYS A N 1
ATOM 1831 C CA . CYS A 1 234 ? 27.069 8.893 -48.915 1.00 95.06 234 CYS A CA 1
ATOM 1832 C C . CYS A 1 234 ? 27.295 9.032 -50.423 1.00 95.06 234 CYS A C 1
ATOM 1834 O O . CYS A 1 234 ? 26.918 10.052 -51.000 1.00 95.06 234 CYS A O 1
ATOM 1836 N N . SER A 1 235 ? 27.840 7.999 -51.068 1.00 92.31 235 SER A N 1
ATOM 1837 C CA . SER A 1 235 ? 28.102 7.967 -52.512 1.00 92.31 235 SER A CA 1
ATOM 1838 C C . SER A 1 235 ? 26.810 8.052 -53.321 1.00 92.31 235 SER A C 1
ATOM 1840 O O . SER A 1 235 ? 26.677 8.918 -54.184 1.00 92.31 235 SER A O 1
ATOM 1842 N N . THR A 1 236 ? 25.811 7.239 -52.967 1.00 94.12 236 THR A N 1
ATOM 1843 C CA . THR A 1 236 ? 24.470 7.266 -53.578 1.00 94.12 236 THR A CA 1
ATOM 1844 C C . THR A 1 236 ? 23.850 8.657 -53.456 1.00 94.12 236 THR A C 1
ATOM 1846 O O . THR A 1 236 ? 23.298 9.208 -54.412 1.00 94.12 236 THR A O 1
ATOM 1849 N N . ARG A 1 237 ? 23.966 9.275 -52.273 1.00 94.62 237 ARG A N 1
ATOM 1850 C CA . ARG A 1 237 ? 23.424 10.613 -52.032 1.00 94.62 237 ARG A CA 1
ATOM 1851 C C . ARG A 1 237 ? 24.174 11.693 -52.813 1.00 94.62 237 ARG A C 1
ATOM 1853 O O . ARG A 1 237 ? 23.525 12.584 -53.359 1.00 94.62 237 ARG A O 1
ATOM 1860 N N . ALA A 1 238 ? 25.503 11.627 -52.875 1.00 92.81 238 ALA A N 1
ATOM 1861 C CA . ALA A 1 238 ? 26.333 12.560 -53.634 1.00 92.81 238 ALA A CA 1
ATOM 1862 C C . ALA A 1 238 ? 26.045 12.474 -55.140 1.00 92.81 238 ALA A C 1
ATOM 1864 O O . ALA A 1 238 ? 25.880 13.512 -55.780 1.00 92.81 238 ALA A O 1
ATOM 1865 N N . LEU A 1 239 ? 25.894 11.258 -55.676 1.00 89.69 239 LEU A N 1
ATOM 1866 C CA . LEU A 1 239 ? 25.510 11.023 -57.068 1.00 89.69 239 LEU A CA 1
ATOM 1867 C C . LEU A 1 239 ? 24.147 11.647 -57.384 1.00 89.69 239 LEU A C 1
ATOM 1869 O O . LEU A 1 239 ? 24.016 12.355 -58.378 1.00 89.69 239 LEU A O 1
ATOM 1873 N N . SER A 1 240 ? 23.154 11.466 -56.508 1.00 91.00 240 SER A N 1
ATOM 1874 C CA . SER A 1 240 ? 21.830 12.076 -56.682 1.00 91.00 240 SER A CA 1
ATOM 1875 C C . SER A 1 240 ? 21.892 13.609 -56.742 1.00 91.00 240 SER A C 1
ATOM 1877 O O . SER A 1 240 ? 21.238 14.210 -57.595 1.00 91.00 240 SER A O 1
ATOM 1879 N N . PHE A 1 241 ? 22.703 14.250 -55.891 1.00 89.81 241 PHE A N 1
ATOM 1880 C CA . PHE A 1 241 ? 22.907 15.701 -55.955 1.00 89.81 241 PHE A CA 1
ATOM 1881 C C . PHE A 1 241 ? 23.651 16.137 -57.219 1.00 89.81 241 PHE A C 1
ATOM 1883 O O . PHE A 1 241 ? 23.281 17.149 -57.816 1.00 89.81 241 PHE A O 1
ATOM 1890 N N . PHE A 1 242 ? 24.682 15.392 -57.627 1.00 88.69 242 PHE A N 1
ATOM 1891 C CA . PHE A 1 242 ? 25.429 15.679 -58.849 1.00 88.69 242 PHE A CA 1
ATOM 1892 C C . PHE A 1 242 ? 24.517 15.606 -60.073 1.00 88.69 242 PHE A C 1
ATOM 1894 O O . PHE A 1 242 ? 24.468 16.562 -60.840 1.00 88.69 242 PHE A O 1
ATOM 1901 N N . GLN A 1 243 ? 23.741 14.527 -60.196 1.00 87.12 243 GLN A N 1
ATOM 1902 C CA . GLN A 1 243 ? 22.771 14.346 -61.271 1.00 87.12 243 GLN A CA 1
ATOM 1903 C C . GLN A 1 243 ? 21.767 15.503 -61.302 1.00 87.12 243 GLN A C 1
ATOM 1905 O O . GLN A 1 243 ? 21.599 16.143 -62.334 1.00 87.12 243 GLN A O 1
ATOM 1910 N N . GLN A 1 244 ? 21.173 15.850 -60.155 1.00 89.19 244 GLN A N 1
ATOM 1911 C CA . GLN A 1 244 ? 20.195 16.937 -60.081 1.00 89.19 244 GLN A CA 1
ATOM 1912 C C . GLN A 1 244 ? 20.792 18.305 -60.458 1.00 89.19 244 GLN A C 1
ATOM 1914 O O . GLN A 1 244 ? 20.141 19.097 -61.142 1.00 89.19 244 GLN A O 1
ATOM 1919 N N . GLY A 1 245 ? 22.018 18.602 -60.018 1.00 88.94 245 GLY A N 1
ATOM 1920 C CA . GLY A 1 245 ? 22.715 19.837 -60.382 1.00 88.94 245 GLY A CA 1
ATOM 1921 C C . GLY A 1 245 ? 23.090 19.877 -61.863 1.00 88.94 245 GLY A C 1
ATOM 1922 O O . GLY A 1 245 ? 22.906 20.899 -62.523 1.00 88.94 245 GLY A O 1
ATOM 1923 N N . PHE A 1 246 ? 23.570 18.754 -62.395 1.00 85.44 246 PHE A N 1
ATOM 1924 C CA . PHE A 1 246 ? 23.930 18.602 -63.799 1.00 85.44 246 PHE A CA 1
ATOM 1925 C C . PHE A 1 246 ? 22.715 18.768 -64.718 1.00 85.44 246 PHE A C 1
ATOM 1927 O O . PHE A 1 246 ? 22.769 19.551 -65.667 1.00 85.44 246 PHE A O 1
ATOM 1934 N N . ASP A 1 247 ? 21.600 18.117 -64.388 1.00 83.94 247 ASP A N 1
ATOM 1935 C CA . ASP A 1 247 ? 20.338 18.244 -65.120 1.00 83.94 247 ASP A CA 1
ATOM 1936 C C . ASP A 1 247 ? 19.818 19.690 -65.095 1.00 83.94 247 ASP A C 1
ATOM 1938 O O . ASP A 1 247 ? 19.349 20.204 -66.113 1.00 83.94 247 ASP A O 1
ATOM 1942 N N . GLY A 1 248 ? 19.963 20.387 -63.961 1.00 88.69 248 GLY A N 1
ATOM 1943 C CA . GLY A 1 248 ? 19.637 21.811 -63.845 1.00 88.69 248 GLY A CA 1
ATOM 1944 C C . GLY A 1 248 ? 20.497 22.702 -64.750 1.00 88.69 248 GLY A C 1
ATOM 1945 O O . GLY A 1 248 ? 19.966 23.546 -65.474 1.00 88.69 248 GLY A O 1
ATOM 1946 N N . CYS A 1 249 ? 21.817 22.491 -64.764 1.00 84.62 249 CYS A N 1
ATOM 1947 C CA . CYS A 1 249 ? 22.731 23.198 -65.668 1.00 84.62 249 CYS A CA 1
ATOM 1948 C C . CYS A 1 249 ? 22.399 22.926 -67.144 1.00 84.62 249 CYS A C 1
ATOM 1950 O O . CYS A 1 249 ? 22.397 23.850 -67.960 1.00 84.62 249 CYS A O 1
ATOM 1952 N N . LEU A 1 250 ? 22.089 21.674 -67.492 1.00 80.31 250 LEU A N 1
ATOM 1953 C CA . LEU A 1 250 ? 21.679 21.296 -68.844 1.00 80.31 250 LEU A CA 1
ATOM 1954 C C . LEU A 1 250 ? 20.400 22.007 -69.285 1.00 80.31 250 LEU A C 1
ATOM 1956 O O . LEU A 1 250 ? 20.341 22.497 -70.415 1.00 80.31 250 LEU A O 1
ATOM 1960 N N . ALA A 1 251 ? 19.393 22.080 -68.413 1.00 84.75 251 ALA A N 1
ATOM 1961 C CA . ALA A 1 251 ? 18.162 22.812 -68.696 1.00 84.75 251 ALA A CA 1
ATOM 1962 C C . ALA A 1 251 ? 18.463 24.283 -69.026 1.00 84.75 251 ALA A C 1
ATOM 1964 O O . ALA A 1 251 ? 18.017 24.789 -70.052 1.00 84.75 251 ALA A O 1
ATOM 1965 N N . GLN A 1 252 ? 19.326 24.930 -68.239 1.00 87.19 252 GLN A N 1
ATOM 1966 C CA . GLN A 1 252 ? 19.702 26.327 -68.460 1.00 87.19 252 GLN A CA 1
ATOM 1967 C C . GLN A 1 252 ? 20.456 26.556 -69.782 1.00 87.19 252 GLN A C 1
ATOM 1969 O O . GLN A 1 252 ? 20.216 27.547 -70.472 1.00 87.19 252 GLN A O 1
ATOM 1974 N N . ILE A 1 253 ? 21.378 25.660 -70.153 1.00 81.31 253 ILE A N 1
ATOM 1975 C CA . ILE A 1 253 ? 22.099 25.745 -71.436 1.00 81.31 253 ILE A CA 1
ATOM 1976 C C . ILE A 1 253 ? 21.116 25.658 -72.611 1.00 81.31 253 ILE A C 1
ATOM 1978 O O . ILE A 1 253 ? 21.224 26.433 -73.565 1.00 81.31 253 ILE A O 1
ATOM 1982 N N . ARG A 1 254 ? 20.140 24.748 -72.524 1.00 81.81 254 ARG A N 1
ATOM 1983 C CA . ARG A 1 254 ? 19.093 24.581 -73.542 1.00 81.81 254 ARG A CA 1
ATOM 1984 C C . ARG A 1 254 ? 18.193 25.815 -73.635 1.00 81.81 254 ARG A C 1
ATOM 1986 O O . ARG A 1 254 ? 17.925 26.270 -74.745 1.00 81.81 254 ARG A O 1
ATOM 1993 N N . ASP A 1 255 ? 17.813 26.406 -72.503 1.00 86.06 255 ASP A N 1
ATOM 1994 C CA . ASP A 1 255 ? 17.006 27.636 -72.458 1.00 86.06 255 ASP A CA 1
ATOM 1995 C C . ASP A 1 255 ? 17.728 28.845 -73.081 1.00 86.06 255 ASP A C 1
ATOM 1997 O O . ASP A 1 255 ? 17.090 29.720 -73.667 1.00 86.06 255 ASP A O 1
ATOM 2001 N N . ASN A 1 256 ? 19.064 28.872 -73.028 1.00 84.44 256 ASN A N 1
ATOM 2002 C CA . ASN A 1 256 ? 19.891 29.904 -73.664 1.00 84.44 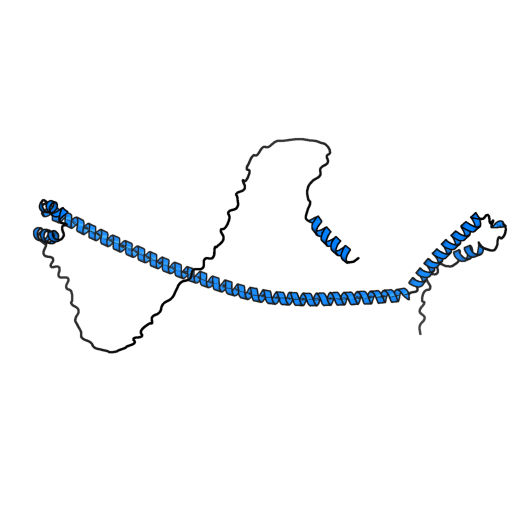256 ASN A CA 1
ATOM 2003 C C . ASN A 1 256 ? 20.076 29.712 -75.186 1.00 84.44 256 ASN A C 1
ATOM 2005 O O . ASN A 1 256 ? 20.806 30.482 -75.812 1.00 84.44 256 ASN A O 1
ATOM 2009 N N . GLY A 1 257 ? 19.431 28.711 -75.797 1.00 79.44 257 GLY A N 1
ATOM 2010 C CA . GLY A 1 257 ? 19.423 28.504 -77.250 1.00 79.44 257 GLY A CA 1
ATOM 2011 C C . GLY A 1 257 ? 20.596 27.691 -77.804 1.00 79.44 257 GLY A C 1
ATOM 2012 O O . GLY A 1 257 ? 20.796 27.671 -79.018 1.00 79.44 257 GLY A O 1
ATOM 2013 N N . TYR A 1 258 ? 21.366 27.010 -76.951 1.00 69.19 258 TYR A N 1
ATOM 2014 C CA . TYR A 1 258 ? 22.428 26.106 -77.398 1.00 69.19 258 TYR A CA 1
ATOM 2015 C C . TYR A 1 258 ? 21.841 24.830 -78.027 1.00 69.19 258 TYR A C 1
ATOM 2017 O O . TYR A 1 258 ? 21.049 24.128 -77.393 1.00 69.19 258 TYR A O 1
ATOM 2025 N N . SER A 1 259 ? 22.247 24.507 -79.262 1.00 65.88 259 SER A N 1
ATOM 2026 C CA . SER A 1 259 ? 21.831 23.291 -79.973 1.00 65.88 259 SER A CA 1
ATOM 2027 C C . SER A 1 259 ? 22.952 22.251 -79.992 1.00 65.88 259 SER A C 1
ATOM 2029 O O . SER A 1 259 ? 24.045 22.495 -80.494 1.00 65.88 259 SER A O 1
ATOM 2031 N N . GLU A 1 260 ? 22.663 21.051 -79.490 1.00 60.84 260 GLU A N 1
ATOM 2032 C CA . GLU A 1 260 ? 23.587 19.908 -79.411 1.00 60.84 260 GLU A CA 1
ATOM 2033 C C . GLU A 1 260 ? 24.162 19.466 -80.773 1.00 60.84 260 GLU A C 1
ATOM 2035 O O . GLU A 1 260 ? 25.229 18.857 -80.839 1.00 60.84 260 GLU A O 1
ATOM 2040 N N . ALA A 1 261 ? 23.491 19.831 -81.871 1.00 63.59 261 ALA A N 1
ATOM 2041 C CA . ALA A 1 261 ? 23.924 19.550 -83.236 1.00 63.59 261 ALA A CA 1
ATOM 2042 C C . ALA A 1 261 ? 25.231 20.265 -83.636 1.00 63.59 261 ALA A C 1
ATOM 2044 O O . ALA A 1 261 ? 25.894 19.828 -84.576 1.00 63.59 261 ALA A O 1
ATOM 2045 N N . GLU A 1 262 ? 25.611 21.345 -82.944 1.00 63.53 262 GLU A N 1
ATOM 2046 C CA . GLU A 1 262 ? 26.778 22.166 -83.299 1.00 63.53 262 GLU A CA 1
ATOM 2047 C C . GLU A 1 262 ? 28.095 21.629 -82.698 1.00 63.53 262 GLU A C 1
ATOM 2049 O O . GLU A 1 262 ? 29.166 21.815 -83.276 1.00 63.53 262 GLU A O 1
ATOM 2054 N N . HIS A 1 263 ? 28.026 20.874 -81.591 1.00 61.69 263 HIS A N 1
ATOM 2055 C CA . HIS A 1 263 ? 29.185 20.251 -80.934 1.00 61.69 263 HIS A CA 1
ATOM 2056 C C . HIS A 1 263 ? 28.842 18.855 -80.369 1.00 61.69 263 HIS A C 1
ATOM 2058 O O . HIS A 1 263 ? 28.641 18.691 -79.164 1.00 61.69 263 HIS A O 1
ATOM 2064 N N . PRO A 1 264 ? 28.815 17.814 -81.220 1.00 58.25 264 PRO A N 1
ATOM 2065 C CA . PRO A 1 264 ? 28.235 16.512 -80.876 1.00 58.25 264 PRO A CA 1
ATOM 2066 C C . PRO A 1 264 ? 29.004 15.666 -79.839 1.00 58.25 264 PRO A C 1
ATOM 2068 O O . PRO A 1 264 ? 28.522 14.600 -79.466 1.00 58.25 264 PRO A O 1
ATOM 2071 N N . PHE A 1 265 ? 30.181 16.090 -79.363 1.00 54.06 265 PHE A N 1
ATOM 2072 C CA . PHE A 1 265 ? 31.099 15.218 -78.607 1.00 54.06 265 PHE A CA 1
ATOM 2073 C C . PHE A 1 265 ? 31.342 15.567 -77.128 1.00 54.06 265 PHE A C 1
ATOM 2075 O O . PHE A 1 265 ? 32.110 14.859 -76.488 1.00 54.06 265 PHE A O 1
ATOM 2082 N N . SER A 1 266 ? 30.731 16.603 -76.540 1.00 63.66 266 SER A N 1
ATOM 2083 C CA . SER A 1 266 ? 31.248 17.139 -75.258 1.00 63.66 266 SER A CA 1
ATOM 2084 C C . SER A 1 266 ? 30.345 17.077 -74.014 1.00 63.66 266 SER A C 1
ATOM 2086 O O . SER A 1 266 ? 30.811 17.474 -72.954 1.00 63.66 266 SER A O 1
ATOM 2088 N N . PHE A 1 267 ? 29.112 16.556 -74.064 1.00 58.28 267 PHE A N 1
ATOM 2089 C CA . PHE A 1 267 ? 28.253 16.462 -72.857 1.00 58.28 267 PHE A CA 1
ATOM 2090 C C . PHE A 1 267 ? 27.461 15.147 -72.729 1.00 58.28 267 PHE A C 1
ATOM 2092 O O . PHE A 1 267 ? 27.352 14.604 -71.630 1.00 58.28 267 PHE A O 1
ATOM 2099 N N . LEU A 1 268 ? 26.969 14.579 -73.837 1.00 60.34 268 LEU A N 1
ATOM 2100 C CA . LEU A 1 268 ? 26.263 13.287 -73.823 1.00 60.34 268 LEU A CA 1
ATOM 2101 C C . LEU A 1 268 ? 27.156 12.103 -73.446 1.00 60.34 268 LEU A C 1
ATOM 2103 O O . LEU A 1 268 ? 26.664 11.123 -72.895 1.00 60.34 268 LEU A O 1
ATOM 2107 N N . ASP A 1 269 ? 28.454 12.185 -73.737 1.00 67.19 269 ASP A N 1
ATOM 2108 C CA . ASP A 1 269 ? 29.411 11.127 -73.404 1.00 67.19 269 ASP A CA 1
ATOM 2109 C C . ASP A 1 269 ? 29.636 11.032 -71.886 1.00 67.19 269 ASP A C 1
ATOM 2111 O O . ASP A 1 269 ? 29.762 9.941 -71.332 1.00 67.19 269 ASP A O 1
ATOM 2115 N N . VAL A 1 270 ? 29.559 12.172 -71.188 1.00 68.44 270 VAL A N 1
ATOM 2116 C CA . VAL A 1 270 ? 29.600 12.237 -69.720 1.00 68.44 270 VAL A CA 1
ATOM 2117 C C . VAL A 1 270 ? 28.338 11.615 -69.117 1.00 68.44 270 VAL A C 1
ATOM 2119 O O . VAL A 1 270 ? 28.446 10.825 -68.186 1.00 68.44 270 VAL A O 1
ATOM 2122 N N . LEU A 1 271 ? 27.155 11.898 -69.678 1.00 65.88 271 LEU A N 1
ATOM 2123 C CA . LEU A 1 271 ? 25.894 11.283 -69.238 1.00 65.88 271 LEU A CA 1
ATOM 2124 C C . LEU A 1 271 ? 25.875 9.767 -69.444 1.00 65.88 271 LEU A C 1
ATOM 2126 O O . LEU A 1 271 ? 25.536 9.032 -68.523 1.00 65.88 271 LEU A O 1
ATOM 2130 N N . LYS A 1 272 ? 26.283 9.295 -70.627 1.00 67.88 272 LYS A N 1
ATOM 2131 C CA . LYS A 1 272 ? 26.384 7.855 -70.908 1.00 67.88 272 LYS A CA 1
ATOM 2132 C C . LYS A 1 272 ? 27.406 7.168 -70.010 1.00 67.88 272 LYS A C 1
ATOM 2134 O O . LYS A 1 272 ? 27.169 6.047 -69.581 1.00 67.88 272 LYS A O 1
ATOM 2139 N N . SER A 1 273 ? 28.518 7.838 -69.707 1.00 71.62 273 SER A N 1
ATOM 2140 C CA . SER A 1 273 ? 29.523 7.321 -68.771 1.00 71.62 273 SER A CA 1
ATOM 2141 C C . SER A 1 273 ? 28.997 7.250 -67.336 1.00 71.62 273 SER A C 1
ATOM 2143 O O . SER A 1 273 ? 29.359 6.334 -66.605 1.00 71.62 273 SER A O 1
ATOM 2145 N N . LEU A 1 274 ? 28.133 8.189 -66.936 1.00 69.38 274 LEU A N 1
ATOM 2146 C CA . LEU A 1 274 ? 27.515 8.208 -65.610 1.00 69.38 274 LEU A CA 1
ATOM 2147 C C . LEU A 1 274 ? 26.432 7.128 -65.459 1.00 69.38 274 LEU A C 1
ATOM 2149 O O . LEU A 1 274 ? 26.377 6.471 -64.427 1.00 69.38 274 LEU A O 1
ATOM 2153 N N . GLU A 1 275 ? 25.620 6.906 -66.497 1.00 67.94 275 GLU A N 1
ATOM 2154 C CA . GLU A 1 275 ? 24.604 5.841 -66.548 1.00 67.94 275 GLU A CA 1
ATOM 2155 C C . GLU A 1 275 ? 25.222 4.434 -66.677 1.00 67.94 275 GLU A C 1
ATOM 2157 O O . GLU A 1 275 ? 24.628 3.451 -66.241 1.00 67.94 275 GLU A O 1
ATOM 2162 N N . ALA A 1 276 ? 26.432 4.328 -67.242 1.00 70.62 276 ALA A N 1
ATOM 2163 C CA . ALA A 1 276 ? 27.175 3.073 -67.381 1.00 70.62 276 ALA A CA 1
ATOM 2164 C C . ALA A 1 276 ? 28.008 2.686 -66.144 1.00 70.62 276 ALA A C 1
ATOM 2166 O O . ALA A 1 276 ? 28.624 1.616 -66.142 1.00 70.62 276 ALA A O 1
ATOM 2167 N N . LEU A 1 277 ? 28.066 3.532 -65.108 1.00 67.81 277 LEU A N 1
ATOM 2168 C CA . LEU A 1 277 ? 28.755 3.194 -63.866 1.00 67.81 277 LEU A CA 1
ATOM 2169 C C . LEU A 1 277 ? 27.940 2.117 -63.119 1.00 67.81 277 LEU A C 1
ATOM 2171 O O . LEU A 1 277 ? 26.741 2.311 -62.916 1.00 67.81 277 LEU A O 1
ATOM 2175 N N . PRO A 1 278 ? 28.539 0.979 -62.720 1.00 63.19 278 PRO A N 1
ATOM 2176 C CA . PRO A 1 278 ? 27.808 -0.051 -61.992 1.00 63.19 278 PRO A CA 1
ATOM 2177 C C . PRO A 1 278 ? 27.328 0.486 -60.637 1.00 63.19 278 PRO A C 1
ATOM 2179 O O . PRO A 1 278 ? 28.069 1.182 -59.942 1.00 63.19 278 PRO A O 1
ATOM 2182 N N . ASP A 1 279 ? 26.100 0.125 -60.253 1.00 59.09 279 ASP A N 1
ATOM 2183 C CA . ASP A 1 279 ? 25.560 0.292 -58.895 1.00 59.09 279 ASP A CA 1
ATOM 2184 C C . ASP A 1 279 ? 26.266 -0.705 -57.965 1.00 59.09 279 ASP A C 1
ATOM 2186 O O . ASP A 1 279 ? 25.709 -1.726 -57.562 1.00 59.09 279 ASP A O 1
ATOM 2190 N N . ASP A 1 280 ? 27.570 -0.513 -57.759 1.00 60.53 280 ASP A N 1
ATOM 2191 C CA . ASP A 1 280 ? 28.417 -1.525 -57.139 1.00 60.53 280 ASP A CA 1
ATOM 2192 C C . ASP A 1 280 ? 28.260 -1.480 -55.613 1.00 60.53 280 ASP A C 1
ATOM 2194 O O . ASP A 1 280 ? 29.008 -0.838 -54.873 1.00 60.53 280 ASP A O 1
ATOM 2198 N N . GLY A 1 281 ? 27.186 -2.122 -55.158 1.00 54.81 281 GLY A N 1
ATOM 2199 C CA . GLY A 1 281 ? 26.835 -2.325 -53.760 1.00 54.81 281 GLY A CA 1
ATOM 2200 C C . GLY A 1 281 ? 27.206 -3.702 -53.200 1.00 54.81 281 GLY A C 1
ATOM 2201 O O . GLY A 1 281 ? 26.797 -3.980 -52.071 1.00 54.81 281 GLY A O 1
ATOM 2202 N N . GLU A 1 282 ? 27.946 -4.547 -53.930 1.00 53.56 282 GLU A N 1
ATOM 2203 C CA . GLU A 1 282 ? 28.400 -5.872 -53.468 1.00 53.56 282 GLU A CA 1
ATOM 2204 C C . GLU A 1 282 ? 29.866 -6.164 -53.843 1.00 53.56 282 GLU A C 1
ATOM 2206 O O . GLU A 1 282 ? 30.180 -7.037 -54.651 1.00 53.56 282 GLU A O 1
ATOM 2211 N N . ALA A 1 283 ? 30.808 -5.516 -53.156 1.00 48.66 283 ALA A N 1
ATOM 2212 C CA . ALA A 1 283 ? 32.156 -6.065 -53.033 1.00 48.66 283 ALA A CA 1
ATOM 2213 C C . ALA A 1 283 ? 32.159 -7.121 -51.914 1.00 48.66 283 ALA A C 1
ATOM 2215 O O . ALA A 1 283 ? 32.361 -6.827 -50.736 1.00 48.66 283 ALA A O 1
ATOM 2216 N N . GLY A 1 284 ? 31.890 -8.374 -52.284 1.00 41.66 284 GLY A N 1
ATOM 2217 C CA . GLY A 1 284 ? 32.021 -9.519 -51.393 1.00 41.66 284 GLY A CA 1
ATOM 2218 C C . GLY A 1 284 ? 33.436 -9.617 -50.813 1.00 41.66 284 GLY A C 1
ATOM 2219 O O . GLY A 1 284 ? 34.400 -9.883 -51.530 1.00 41.66 284 GLY A O 1
ATOM 2220 N N . LEU A 1 285 ? 33.553 -9.461 -49.493 1.00 42.09 285 LEU A N 1
ATOM 2221 C CA . LEU A 1 285 ? 34.727 -9.856 -48.717 1.00 42.09 285 LEU A CA 1
ATOM 2222 C C . LEU A 1 285 ? 34.889 -11.382 -48.798 1.00 42.09 285 LEU A C 1
ATOM 2224 O O . LEU A 1 285 ? 34.412 -12.133 -47.945 1.00 42.09 285 LEU A O 1
ATOM 2228 N N . SER A 1 286 ? 35.575 -11.863 -49.836 1.00 46.62 286 SER A N 1
ATOM 2229 C CA . SER A 1 286 ? 36.072 -13.233 -49.867 1.00 46.62 286 SER A CA 1
ATOM 2230 C C . SER A 1 286 ? 37.237 -13.345 -48.886 1.00 46.62 286 SER A C 1
ATOM 2232 O O . SER A 1 286 ? 38.342 -12.867 -49.147 1.00 46.62 286 SER A O 1
ATOM 2234 N N . GLY A 1 287 ? 36.992 -13.985 -47.746 1.00 42.94 287 GLY A N 1
ATOM 2235 C CA . GLY A 1 287 ? 38.055 -14.433 -46.862 1.00 42.94 287 GLY A CA 1
ATOM 2236 C C . GLY A 1 287 ? 38.984 -15.408 -47.589 1.00 42.94 287 GLY A C 1
ATOM 2237 O O . GLY A 1 287 ? 38.547 -16.453 -48.071 1.00 42.94 287 GLY A O 1
ATOM 2238 N N . ALA A 1 288 ? 40.275 -15.089 -47.610 1.00 45.69 288 ALA A N 1
ATOM 2239 C CA . ALA A 1 288 ? 41.344 -16.038 -47.881 1.00 45.69 288 ALA A CA 1
ATOM 2240 C C . ALA A 1 288 ? 42.272 -16.079 -46.661 1.00 45.69 288 ALA A C 1
ATOM 2242 O O . ALA A 1 288 ? 42.770 -15.059 -46.193 1.00 45.69 288 ALA A O 1
ATOM 2243 N N . LYS A 1 289 ? 42.416 -17.292 -46.127 1.00 48.41 289 LYS A N 1
ATOM 2244 C CA . LYS A 1 289 ? 43.194 -17.679 -44.949 1.00 48.41 289 LYS A CA 1
ATOM 2245 C C . LYS A 1 289 ? 44.686 -17.375 -45.120 1.00 48.41 289 LYS A C 1
ATOM 2247 O O . LYS A 1 289 ? 45.226 -17.631 -46.193 1.00 48.41 289 LYS A O 1
ATOM 2252 N N . ASN A 1 290 ? 45.334 -16.973 -44.027 1.00 41.00 290 ASN A N 1
ATOM 2253 C CA . ASN A 1 290 ? 46.463 -17.688 -43.413 1.00 41.00 290 ASN A CA 1
ATOM 2254 C C . ASN A 1 290 ? 46.639 -17.238 -41.962 1.00 41.00 290 ASN A C 1
ATOM 2256 O O . ASN A 1 290 ? 46.526 -16.019 -41.717 1.00 41.00 290 ASN A O 1
#

pLDDT: mean 71.76, std 25.91, range [27.33, 98.62]

Radius of gyration: 61.02 Å; chains: 1; bounding box: 112×56×165 Å

Secondary structure (DSSP, 8-state):
-HHHHHHHHHHHHHHTTS-------------------------PPPPPPPPPPP------------PPPP-----------------------------HHHHHHHHHTTS-TTTHHHHHTS-HHHHHHHHHHHHHHHHHHHHHHHHHHHHHHHHHHHHHHHHHHHHHHHHHHHHHHHHHHHHHHHHHHHHHHHHHHHHHHHHHHHHHHHHHHHHHHHHHHHHHHTSHHHHHHHHHHHHHHHHHHHHHHHHHHHHTT--GGG-TTSSHHHHHHHHTS-------------

Sequence (290 aa):
MKSHLLEAYKKKKSEASRGSTSQAEERVDPTSEEHVDLSLEEPVNPPPVELPKEKKRKSFSGGDKHPKKKKTSSSTEVNTEAGTSQPDVEVSSFIAQPVTSTTVAFFQHFIPPLDVPVVSSASDKKITEALASNFLQAREVAHSSKRSLNDVMAKHDKLMKEIEEVRGASDAEKRSLEQKLTDSEASIIRLQEEMKKAGEEAEEKIKRAQEEAEASWEKRKADFLKSDEFDRLCSTRALSFFQQGFDGCLAQIRDNGYSEAEHPFSFLDVLKSLEALPDDGEAGLSGAKN